Protein AF-A0A4Q4CW50-F1 (afdb_monomer)

Foldseek 3Di:
DDDPDPPDDDPVVVVCCVVVVVVVVVVVLLVVLVVQLVPDVVSVVVSVVVVVLVVQCVPPNLLRSLLVLLLVLLLCVLLQLQDPDPVPVPGGPSRVSNVVSVVSCVVVLVPFDQDPPPVLVVVLVVLLVVQQVVLVVDPHNPVSVVVVVVCCVVPPPVVSSCNSNVDDPVSVLSSLVSLLNSLVVQVVQQVVVDADPPRATQRSHPDSVSNVVSNVSNVVCVVVNVVPPD

pLDDT: mean 81.42, std 10.75, range [46.19, 94.62]

Structure (mmCIF, N/CA/C/O backbone):
data_AF-A0A4Q4CW50-F1
#
_entry.id   AF-A0A4Q4CW50-F1
#
loop_
_atom_site.group_PDB
_atom_site.id
_atom_site.type_symbol
_atom_site.label_atom_id
_atom_site.label_alt_id
_atom_site.label_comp_id
_atom_site.label_asym_id
_atom_site.label_entity_id
_atom_site.label_seq_id
_atom_site.pdbx_PDB_ins_code
_atom_site.Cartn_x
_atom_site.Cartn_y
_atom_site.Cartn_z
_atom_site.occupancy
_atom_site.B_iso_or_equiv
_atom_site.auth_seq_id
_atom_site.auth_comp_id
_atom_site.auth_asym_id
_atom_site.auth_atom_id
_atom_site.pdbx_PDB_model_num
ATOM 1 N N . MET A 1 1 ? -23.541 44.895 35.138 1.00 46.19 1 MET A N 1
ATOM 2 C CA . MET A 1 1 ? -22.977 43.904 34.197 1.00 46.19 1 MET A CA 1
ATOM 3 C C . MET A 1 1 ? -23.773 42.619 34.346 1.00 46.19 1 MET A C 1
ATOM 5 O O . MET A 1 1 ? -23.552 41.877 35.291 1.00 46.19 1 MET A O 1
ATOM 9 N N . THR A 1 2 ? -24.786 42.423 33.505 1.00 46.66 2 THR A N 1
ATOM 10 C CA . THR A 1 2 ? -25.595 41.198 33.466 1.00 46.66 2 THR A CA 1
ATOM 11 C C . THR A 1 2 ? -24.835 40.122 32.681 1.00 46.66 2 THR A C 1
ATOM 13 O O . THR A 1 2 ? -24.307 40.427 31.610 1.00 46.66 2 THR A O 1
ATOM 16 N N . PRO A 1 3 ? -24.716 38.886 33.193 1.00 55.38 3 PRO A N 1
ATOM 17 C CA . PRO A 1 3 ? -23.994 37.832 32.498 1.00 55.38 3 PRO A CA 1
ATOM 18 C C . PRO A 1 3 ? -24.804 37.391 31.274 1.00 55.38 3 PRO A C 1
ATOM 20 O O . PRO A 1 3 ? -25.993 37.092 31.382 1.00 55.38 3 PRO A O 1
ATOM 23 N N . PHE A 1 4 ? -24.163 37.359 30.104 1.00 49.88 4 PHE A N 1
ATOM 24 C CA . PHE A 1 4 ? -24.728 36.765 28.896 1.00 49.88 4 PHE A CA 1
ATOM 25 C C . PHE A 1 4 ? -25.001 35.277 29.155 1.00 49.88 4 PHE A C 1
ATOM 27 O O . PHE A 1 4 ? -24.083 34.458 29.155 1.00 49.88 4 PHE A O 1
ATOM 34 N N . GLN A 1 5 ? -26.266 34.922 29.382 1.00 54.28 5 GLN A N 1
ATOM 35 C CA . GLN A 1 5 ? -26.719 33.539 29.286 1.00 54.28 5 GLN A CA 1
ATOM 36 C C . GLN A 1 5 ? -26.615 33.121 27.818 1.00 54.28 5 GLN A C 1
ATOM 38 O O . GLN A 1 5 ? -27.388 33.568 26.970 1.00 54.28 5 GLN A O 1
ATOM 43 N N . THR A 1 6 ? -25.638 32.275 27.503 1.00 56.09 6 THR A N 1
ATOM 44 C CA . THR A 1 6 ? -25.561 31.582 26.219 1.00 56.09 6 THR A CA 1
ATOM 45 C C . THR A 1 6 ? -26.796 30.692 26.088 1.00 56.09 6 THR A C 1
ATOM 47 O O . THR A 1 6 ? -26.901 29.641 26.716 1.00 56.09 6 THR A O 1
ATOM 50 N N . LEU A 1 7 ? -27.775 31.147 25.299 1.00 59.47 7 LEU A N 1
ATOM 51 C CA . LEU A 1 7 ? -28.967 30.383 24.940 1.00 59.47 7 LEU A CA 1
ATOM 52 C C . LEU A 1 7 ? -28.526 29.076 24.276 1.00 59.47 7 LEU A C 1
ATOM 54 O O . LEU A 1 7 ? -28.153 29.041 23.104 1.00 59.47 7 LEU A O 1
ATOM 58 N N . ALA A 1 8 ? -28.531 27.996 25.053 1.00 60.69 8 ALA A N 1
ATOM 59 C CA . ALA A 1 8 ? -28.234 26.670 24.555 1.00 60.69 8 ALA A CA 1
ATOM 60 C C . ALA A 1 8 ? -29.244 26.333 23.439 1.00 60.69 8 ALA A C 1
ATOM 62 O O . ALA A 1 8 ? -30.452 26.451 23.663 1.00 60.69 8 ALA A O 1
ATOM 63 N N . PRO A 1 9 ? -28.792 25.918 22.240 1.00 61.72 9 PRO A N 1
ATOM 64 C CA . PRO A 1 9 ? -29.687 25.687 21.114 1.00 61.72 9 PRO A CA 1
ATOM 65 C C . PRO A 1 9 ? -30.724 24.624 21.471 1.00 61.72 9 PRO A C 1
ATOM 67 O O . PRO A 1 9 ? -30.388 23.607 22.096 1.00 61.72 9 PRO A O 1
ATOM 70 N N . SER A 1 10 ? -31.975 24.883 21.078 1.00 71.62 10 SER A N 1
ATOM 71 C CA . SER A 1 10 ? -33.128 24.048 21.407 1.00 71.62 10 SER A CA 1
ATOM 72 C C . SER A 1 10 ? -32.919 22.597 20.939 1.00 71.62 10 SER A C 1
ATOM 74 O O . SER A 1 10 ? -32.260 22.357 19.922 1.00 71.62 10 SER A O 1
ATOM 76 N N . PRO A 1 11 ? -33.473 21.597 21.648 1.00 70.12 11 PRO A N 1
ATOM 77 C CA . PRO A 1 11 ? -33.262 20.181 21.329 1.00 70.12 11 PRO A CA 1
ATOM 78 C C . PRO A 1 11 ? -33.702 19.811 19.901 1.00 70.12 11 PRO A C 1
ATOM 80 O O . PRO A 1 11 ? -33.084 18.960 19.268 1.00 70.12 11 PRO A O 1
ATOM 83 N N . ARG A 1 12 ? -34.703 20.514 19.349 1.00 69.62 12 ARG A N 1
ATOM 84 C CA . ARG A 1 12 ? -35.140 20.371 17.949 1.00 69.62 12 ARG A CA 1
ATOM 85 C C . ARG A 1 12 ? -34.110 20.903 16.951 1.00 69.62 12 ARG A C 1
ATOM 87 O O . ARG A 1 12 ? -33.902 20.275 15.921 1.00 69.62 12 ARG A O 1
ATOM 94 N N . LEU A 1 13 ? -33.437 22.013 17.266 1.00 66.75 13 LEU A N 1
ATOM 95 C CA . LEU A 1 13 ? -32.369 22.562 16.428 1.00 66.75 13 LEU A CA 1
ATOM 96 C C . LEU A 1 13 ? -31.151 21.629 16.416 1.00 66.75 13 LEU A C 1
ATOM 98 O O . LEU A 1 13 ? -30.569 21.399 15.364 1.00 66.75 13 LEU A O 1
ATOM 102 N N . ARG A 1 14 ? -30.803 21.027 17.562 1.00 65.25 14 ARG A N 1
ATOM 103 C CA . ARG A 1 14 ? -29.720 20.029 17.637 1.00 65.25 14 ARG A CA 1
ATOM 104 C C . ARG A 1 14 ? -30.038 18.774 16.830 1.00 65.25 14 ARG A C 1
ATOM 106 O O . ARG A 1 14 ? -29.170 18.302 16.109 1.00 65.25 14 ARG A O 1
ATOM 113 N N . ALA A 1 15 ? -31.269 18.270 16.912 1.00 65.38 15 ALA A N 1
ATOM 114 C CA . ALA A 1 15 ? -31.709 17.120 16.124 1.00 65.38 15 ALA A CA 1
ATOM 115 C C . ALA A 1 15 ? -31.728 17.428 14.616 1.00 65.38 15 ALA A C 1
ATOM 117 O O . ALA A 1 15 ? -31.259 16.622 13.818 1.00 65.38 15 ALA A O 1
ATOM 118 N N . ALA A 1 16 ? -32.192 18.620 14.226 1.00 63.22 16 ALA A N 1
ATOM 119 C CA . ALA A 1 16 ? -32.196 19.059 12.834 1.00 63.22 16 ALA A CA 1
ATOM 120 C C . ALA A 1 16 ? -30.776 19.263 12.280 1.00 63.22 16 ALA A C 1
ATOM 122 O O . ALA A 1 16 ? -30.497 18.828 11.171 1.00 63.22 16 ALA A O 1
ATOM 123 N N . VAL A 1 17 ? -29.858 19.859 13.048 1.00 64.00 17 VAL A N 1
ATOM 124 C CA . VAL A 1 17 ? -28.448 20.024 12.645 1.00 64.00 17 VAL A CA 1
ATOM 125 C C . VAL A 1 17 ? -27.720 18.679 12.604 1.00 64.00 17 VAL A C 1
ATOM 127 O O . VAL A 1 17 ? -26.944 18.441 11.683 1.00 64.00 17 VAL A O 1
ATOM 130 N N . ALA A 1 18 ? -27.998 17.770 13.540 1.00 62.19 18 ALA A N 1
ATOM 131 C CA . ALA A 1 18 ? -27.432 16.422 13.530 1.00 62.19 18 ALA A CA 1
ATOM 132 C C . ALA A 1 18 ? -27.917 15.587 12.331 1.00 62.19 18 ALA A C 1
ATOM 134 O O . ALA A 1 18 ? -27.159 14.774 11.812 1.00 62.19 18 ALA A O 1
ATOM 135 N N . PHE A 1 19 ? -29.153 15.805 11.873 1.00 66.12 19 PHE A N 1
ATOM 136 C CA . PHE A 1 19 ? -29.725 15.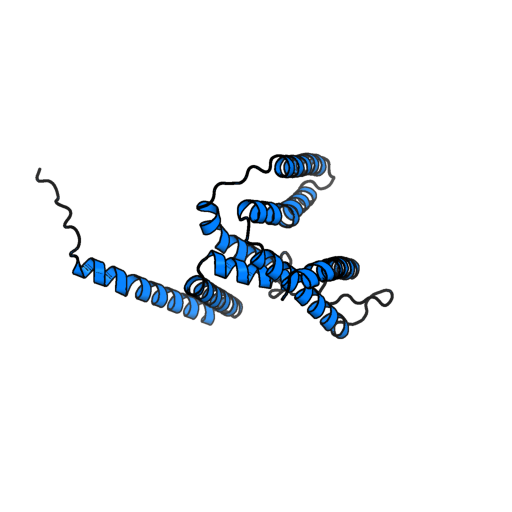104 10.723 1.00 66.12 19 PHE A CA 1
ATOM 137 C C . PHE A 1 19 ? -29.355 15.754 9.377 1.00 66.12 19 PHE A C 1
ATOM 139 O O . PHE A 1 19 ? -28.976 15.063 8.434 1.00 66.12 19 PHE A O 1
ATOM 146 N N . ALA A 1 20 ? -29.422 17.084 9.278 1.00 67.31 20 ALA A N 1
ATOM 147 C CA . ALA A 1 20 ? -29.186 17.825 8.037 1.00 67.31 20 ALA A CA 1
ATOM 148 C C . ALA A 1 20 ? -27.707 18.160 7.797 1.00 67.31 20 ALA A C 1
ATOM 150 O O . ALA A 1 20 ? -27.294 18.281 6.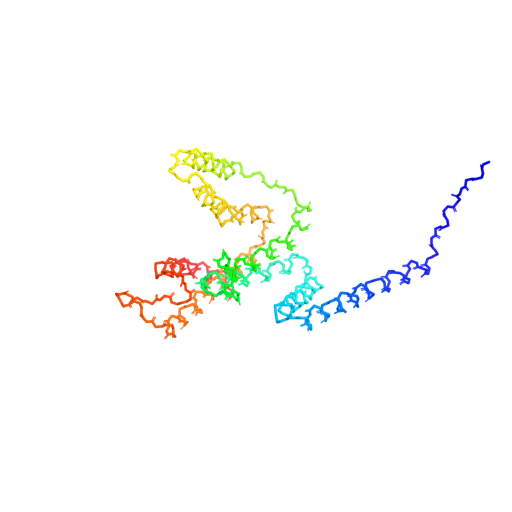648 1.00 67.31 20 ALA A O 1
ATOM 151 N N . GLY A 1 21 ? -26.896 18.288 8.850 1.00 68.88 21 GLY A N 1
ATOM 152 C CA . GLY A 1 21 ? -25.470 18.611 8.753 1.00 68.88 21 GLY A CA 1
ATOM 153 C C . GLY A 1 21 ? -24.670 17.610 7.908 1.00 68.88 21 GLY A C 1
ATOM 154 O O . GLY A 1 21 ? -23.975 18.040 6.988 1.00 68.88 21 GLY A O 1
ATOM 155 N N . PRO A 1 22 ? -24.799 16.289 8.137 1.00 74.06 22 PRO A N 1
ATOM 156 C CA . PRO A 1 22 ? -24.131 15.279 7.316 1.00 74.06 22 PRO A CA 1
ATOM 157 C C . PRO A 1 22 ? -24.606 15.293 5.858 1.00 74.06 22 PRO A C 1
ATOM 159 O O . PRO A 1 22 ? -23.789 15.222 4.945 1.00 74.06 22 PRO A O 1
ATOM 162 N N . ALA A 1 23 ? -25.916 15.439 5.627 1.00 72.56 23 ALA A N 1
ATOM 163 C CA . ALA A 1 23 ? -26.488 15.488 4.282 1.00 72.56 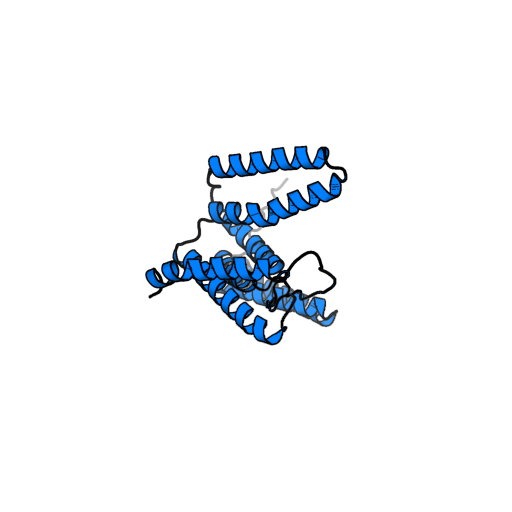23 ALA A CA 1
ATOM 164 C C . ALA A 1 23 ? -26.014 16.725 3.499 1.00 72.56 23 ALA A C 1
ATOM 166 O O . ALA A 1 23 ? -25.654 16.619 2.327 1.00 72.56 23 ALA A O 1
ATOM 167 N N . LEU A 1 24 ? -25.946 17.883 4.162 1.00 75.56 24 LEU A N 1
ATOM 168 C CA . LEU A 1 24 ? -25.428 19.122 3.587 1.00 75.56 24 LEU A CA 1
ATOM 169 C C . LEU A 1 24 ? -23.930 19.004 3.272 1.00 75.56 24 LEU A C 1
ATOM 171 O O . LEU A 1 24 ? -23.500 19.407 2.196 1.00 75.56 24 LEU A O 1
ATOM 175 N N . LEU A 1 25 ? -23.144 18.410 4.175 1.00 76.62 25 LEU A N 1
ATOM 176 C CA . LEU A 1 25 ? -21.713 18.176 3.973 1.00 76.62 25 LEU A CA 1
ATOM 177 C C . LEU A 1 25 ? -21.458 17.272 2.758 1.00 76.62 25 LEU A C 1
ATOM 179 O O . LEU A 1 25 ? -20.617 17.595 1.921 1.00 76.62 25 LEU A O 1
ATOM 183 N N . VAL A 1 26 ? -22.210 16.173 2.630 1.00 76.56 26 VAL A N 1
ATOM 184 C CA . VAL A 1 26 ? -22.125 15.267 1.474 1.00 76.56 26 VAL A CA 1
ATOM 185 C C . VAL A 1 26 ? -22.529 15.985 0.187 1.00 76.56 26 VAL A C 1
ATOM 187 O O . VAL A 1 26 ? -21.825 15.869 -0.813 1.00 76.56 26 VAL A O 1
ATOM 190 N N . ALA A 1 27 ? -23.608 16.773 0.204 1.00 74.06 27 ALA A N 1
ATOM 191 C CA . ALA A 1 27 ? -24.041 17.541 -0.962 1.00 74.06 27 ALA A CA 1
ATOM 192 C C . ALA A 1 27 ? -22.979 18.561 -1.411 1.00 74.06 27 ALA A C 1
ATOM 194 O O . ALA A 1 27 ? -22.682 18.649 -2.602 1.00 74.06 27 ALA A O 1
ATOM 195 N N . VAL A 1 28 ? -22.362 19.282 -0.468 1.00 79.50 28 VAL A N 1
ATOM 196 C CA . VAL A 1 28 ? -21.269 20.230 -0.746 1.00 79.50 28 VAL A CA 1
ATOM 197 C C . VAL A 1 28 ? -20.040 19.508 -1.303 1.00 79.50 28 VAL A C 1
ATOM 199 O O . VAL A 1 28 ? -19.473 19.962 -2.295 1.00 79.50 28 VAL A O 1
ATOM 202 N N . LEU A 1 29 ? -19.656 18.367 -0.724 1.00 77.81 29 LEU A N 1
ATOM 203 C CA . LEU A 1 29 ? -18.555 17.537 -1.226 1.00 77.81 29 LEU A CA 1
ATOM 204 C C . LEU A 1 29 ? -18.816 17.053 -2.657 1.00 77.81 29 LEU A C 1
ATOM 206 O O . LEU A 1 29 ? -17.938 17.176 -3.507 1.00 77.81 29 LEU A O 1
ATOM 210 N N . LEU A 1 30 ? -20.020 16.559 -2.949 1.00 76.44 30 LEU A N 1
ATOM 211 C CA . LEU A 1 30 ? -20.395 16.109 -4.291 1.00 76.44 30 LEU A CA 1
ATOM 212 C C . LEU A 1 30 ? -20.381 17.259 -5.306 1.00 76.44 30 LEU A C 1
ATOM 214 O O . LEU A 1 30 ? -19.829 17.098 -6.391 1.00 76.44 30 LEU A O 1
ATOM 218 N N . LEU A 1 31 ? -20.911 18.432 -4.948 1.00 78.00 31 LEU A N 1
ATOM 219 C CA . LEU A 1 31 ? -20.855 19.638 -5.786 1.00 78.00 31 LEU A CA 1
ATOM 220 C C . LEU A 1 31 ? -19.411 20.062 -6.093 1.00 78.00 31 LEU A C 1
ATOM 222 O O . LEU A 1 31 ? -19.086 20.392 -7.237 1.00 78.00 31 LEU A O 1
ATOM 226 N N . LEU A 1 32 ? -18.529 20.008 -5.093 1.00 77.50 32 LEU A N 1
ATOM 227 C CA . LEU A 1 32 ? -17.115 20.338 -5.258 1.00 77.50 32 LEU A CA 1
ATOM 228 C C . LEU A 1 32 ? -16.412 19.337 -6.190 1.00 77.50 32 LEU A C 1
ATOM 230 O O . LEU A 1 32 ? -15.676 19.740 -7.090 1.00 77.50 32 LEU A O 1
ATOM 234 N N . LEU A 1 33 ? -16.693 18.039 -6.029 1.00 75.25 33 LEU A N 1
ATOM 235 C CA . LEU A 1 33 ? -16.150 16.972 -6.875 1.00 75.25 33 LEU A CA 1
ATOM 236 C C . LEU A 1 33 ? -16.631 17.080 -8.326 1.00 75.25 33 LEU A C 1
ATOM 238 O O . LEU A 1 33 ? -15.823 16.933 -9.242 1.00 75.25 33 LEU A O 1
ATOM 242 N N . ILE A 1 34 ? -17.910 17.399 -8.546 1.00 75.44 34 ILE A N 1
ATOM 243 C CA . ILE A 1 34 ? -18.463 17.634 -9.887 1.00 75.44 34 ILE A CA 1
ATOM 244 C C . ILE A 1 34 ? -17.734 18.805 -10.554 1.00 75.44 34 ILE A C 1
ATOM 246 O O . ILE A 1 34 ? -17.264 18.664 -11.682 1.00 75.44 34 ILE A O 1
ATOM 250 N N . THR A 1 35 ? -17.551 19.913 -9.834 1.00 76.12 35 THR A N 1
ATOM 251 C CA . THR A 1 35 ? -16.874 21.113 -10.356 1.00 76.12 35 THR A CA 1
ATOM 252 C C . THR A 1 35 ? -15.419 20.828 -10.746 1.00 76.12 35 THR A C 1
ATOM 254 O O . THR A 1 35 ? -14.958 21.237 -11.813 1.00 76.12 35 THR A O 1
ATOM 257 N N . ILE A 1 36 ? -14.699 20.072 -9.910 1.00 74.06 36 ILE A N 1
ATOM 258 C CA . ILE A 1 36 ? -13.322 19.640 -10.192 1.00 74.06 36 ILE A CA 1
ATOM 259 C C . ILE A 1 36 ? -13.285 18.682 -11.392 1.00 74.06 36 ILE A C 1
ATOM 261 O O . ILE A 1 36 ? -12.372 18.770 -12.218 1.00 74.06 36 ILE A O 1
ATOM 265 N N . SER A 1 37 ? -14.285 17.805 -11.529 1.00 72.62 37 SER A N 1
ATOM 266 C CA . SER A 1 37 ? -14.350 16.837 -12.627 1.00 72.62 37 SER A CA 1
ATOM 267 C C . SER A 1 37 ? -14.531 17.488 -13.997 1.00 72.62 37 SER A C 1
ATOM 269 O O . SER A 1 37 ? -13.951 17.028 -14.978 1.00 72.62 37 SER A O 1
ATOM 271 N N . THR A 1 38 ? -15.275 18.593 -14.068 1.00 77.19 38 THR A N 1
ATOM 272 C CA . THR A 1 38 ? -15.547 19.290 -15.331 1.00 77.19 38 THR A CA 1
ATOM 273 C C . THR A 1 38 ? -14.405 20.198 -15.787 1.00 77.19 38 THR A C 1
ATOM 275 O O . THR A 1 38 ? -14.394 20.624 -16.937 1.00 77.19 38 THR A O 1
ATOM 278 N N . GLY A 1 39 ? -13.443 20.506 -14.909 1.00 73.88 39 GLY A N 1
ATOM 279 C CA . GLY A 1 39 ? -12.351 21.437 -15.211 1.00 73.88 39 GLY A CA 1
ATOM 280 C C . GLY A 1 39 ? -11.153 20.816 -15.938 1.00 73.88 39 GLY A C 1
ATOM 281 O O . GLY A 1 39 ? -10.438 21.522 -16.644 1.00 73.88 39 GLY A O 1
ATOM 282 N N . SER A 1 40 ? -10.892 19.514 -15.766 1.00 76.94 40 SER A N 1
ATOM 283 C CA . SER A 1 40 ? -9.790 18.810 -16.444 1.00 76.94 40 SER A CA 1
ATOM 284 C C . SER A 1 40 ? -9.911 17.288 -16.316 1.00 76.94 40 SER A C 1
ATOM 286 O O . SER A 1 40 ? -10.480 16.791 -15.348 1.00 76.94 40 SER A O 1
ATOM 288 N N . THR A 1 41 ? -9.292 16.524 -17.224 1.00 73.88 41 THR A N 1
ATOM 289 C CA . THR A 1 41 ? -9.238 15.047 -17.144 1.00 73.88 41 THR A CA 1
ATOM 290 C C . THR A 1 41 ? -8.530 14.554 -15.877 1.00 73.88 41 THR A C 1
ATOM 292 O O . THR A 1 41 ? -8.936 13.561 -15.277 1.00 73.88 41 THR A O 1
ATOM 295 N N . ILE A 1 42 ? -7.492 15.274 -15.432 1.00 72.75 42 ILE A N 1
ATOM 296 C CA . ILE A 1 42 ? -6.793 14.998 -14.165 1.00 72.75 42 ILE A CA 1
ATOM 297 C C . ILE A 1 42 ? -7.736 15.256 -12.981 1.00 72.75 42 ILE A C 1
ATOM 299 O O . ILE A 1 42 ? -7.818 14.436 -12.067 1.00 72.75 42 ILE A O 1
ATOM 303 N N . GLY A 1 43 ? -8.496 16.354 -13.028 1.00 70.62 43 GLY A N 1
ATOM 304 C CA . GLY A 1 43 ? -9.532 16.680 -12.050 1.00 70.62 43 GLY A CA 1
ATOM 305 C C . GLY A 1 43 ? -10.646 15.636 -11.997 1.00 70.62 43 GLY A C 1
ATOM 306 O O . GLY A 1 43 ? -11.047 15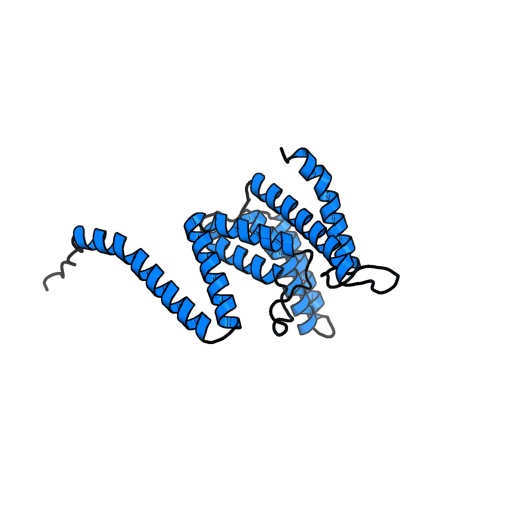.238 -10.908 1.00 70.62 43 GLY A O 1
ATOM 307 N N . ALA A 1 44 ? -11.086 15.111 -13.143 1.00 70.19 44 ALA A N 1
ATOM 308 C CA . ALA A 1 44 ? -12.061 14.023 -13.210 1.00 70.19 44 ALA A CA 1
ATOM 309 C C . ALA A 1 44 ? -11.546 12.744 -12.536 1.00 70.19 44 ALA A C 1
ATOM 311 O O . ALA A 1 44 ? -12.253 12.157 -11.717 1.00 70.19 44 ALA A O 1
ATOM 312 N N . GLY A 1 45 ? -10.296 12.353 -12.806 1.00 70.44 45 GLY A N 1
ATOM 313 C CA . GLY A 1 45 ? -9.664 11.216 -12.132 1.00 70.44 45 GLY A CA 1
ATOM 314 C C . GLY A 1 45 ? -9.565 11.410 -10.616 1.00 70.44 45 GLY A C 1
ATOM 315 O O . GLY A 1 45 ? -9.923 10.513 -9.852 1.00 70.44 45 GLY A O 1
ATOM 316 N N . PHE A 1 46 ? -9.149 12.599 -10.173 1.00 74.56 46 PHE A N 1
ATOM 317 C CA . PHE A 1 46 ? -9.083 12.943 -8.751 1.00 74.56 46 PHE A CA 1
ATOM 318 C C . PHE A 1 46 ? -10.464 12.917 -8.085 1.00 74.56 46 PHE A C 1
ATOM 320 O O . PHE A 1 46 ? -10.613 12.376 -6.990 1.00 74.56 46 PHE A O 1
ATOM 327 N N . ALA A 1 47 ? -11.485 13.448 -8.760 1.00 74.62 47 ALA A N 1
ATOM 328 C CA . ALA A 1 47 ? -12.848 13.476 -8.254 1.00 74.62 47 ALA A CA 1
ATOM 329 C C . ALA A 1 47 ? -13.417 12.062 -8.068 1.00 74.62 47 ALA A C 1
ATOM 331 O O . ALA A 1 47 ? -14.005 11.767 -7.027 1.00 74.62 47 ALA A O 1
ATOM 332 N N . VAL A 1 48 ? -13.183 11.165 -9.031 1.00 77.75 48 VAL A N 1
ATOM 333 C CA . VAL A 1 48 ? -13.573 9.751 -8.918 1.00 77.75 48 VAL A CA 1
ATOM 334 C C . VAL A 1 48 ? -12.823 9.068 -7.774 1.00 77.75 48 VAL A C 1
ATOM 336 O O . VAL A 1 48 ? -13.452 8.398 -6.958 1.00 77.75 48 VAL A O 1
ATOM 339 N N . ALA A 1 49 ? -11.506 9.267 -7.660 1.00 76.00 49 ALA A N 1
ATOM 340 C CA . ALA A 1 49 ? -10.711 8.682 -6.578 1.00 76.00 49 ALA A CA 1
ATOM 341 C C . ALA A 1 49 ? -11.200 9.137 -5.191 1.00 76.00 49 ALA A C 1
ATOM 343 O O . ALA A 1 49 ? -11.360 8.318 -4.285 1.00 76.00 49 ALA A O 1
ATOM 344 N N . MET A 1 50 ? -11.503 10.428 -5.041 1.00 77.94 50 MET A N 1
ATOM 345 C CA . MET A 1 50 ? -12.087 10.995 -3.826 1.00 77.94 50 MET A CA 1
ATOM 346 C C . MET A 1 50 ? -13.482 10.440 -3.534 1.00 77.94 50 MET A C 1
ATOM 348 O O . MET A 1 50 ? -13.757 10.093 -2.387 1.00 77.94 50 MET A O 1
ATOM 352 N N . ALA A 1 51 ? -14.346 10.319 -4.545 1.00 78.56 51 ALA A N 1
ATOM 353 C CA . ALA A 1 51 ? -15.686 9.759 -4.386 1.00 78.56 51 ALA A CA 1
ATOM 354 C C . ALA A 1 51 ? -15.634 8.291 -3.938 1.00 78.56 51 ALA A C 1
ATOM 356 O O . ALA A 1 51 ? -16.291 7.922 -2.968 1.00 78.56 51 ALA A O 1
ATOM 357 N N . VAL A 1 52 ? -14.797 7.471 -4.582 1.00 78.69 52 VAL A N 1
ATOM 358 C CA . VAL A 1 52 ? -14.582 6.070 -4.192 1.00 78.69 52 VAL A CA 1
ATOM 359 C C . VAL A 1 52 ? -14.018 5.987 -2.773 1.00 78.69 52 VAL A C 1
ATOM 361 O O . VAL A 1 52 ? -14.525 5.214 -1.963 1.00 78.69 52 VAL A O 1
ATOM 364 N N . GLY A 1 53 ? -13.022 6.813 -2.438 1.00 78.50 53 GLY A N 1
ATOM 365 C CA . GLY A 1 53 ? -12.456 6.879 -1.090 1.00 78.50 53 GLY A CA 1
ATOM 366 C C . GLY A 1 53 ? -13.496 7.243 -0.028 1.00 78.50 53 GLY A C 1
ATOM 367 O O . GLY A 1 53 ? -13.583 6.577 1.000 1.00 78.50 53 GLY A O 1
ATOM 368 N N . LEU A 1 54 ? -14.339 8.243 -0.298 1.00 79.25 54 LEU A N 1
ATOM 369 C CA . LEU A 1 54 ? -15.450 8.630 0.574 1.00 79.25 54 LEU A CA 1
ATOM 370 C C . LEU A 1 54 ? -16.463 7.494 0.734 1.00 79.25 54 LEU A C 1
ATOM 372 O O . LEU A 1 54 ? -16.836 7.181 1.861 1.00 79.25 54 LEU A O 1
ATOM 376 N N . CYS A 1 55 ? -16.867 6.836 -0.354 1.00 80.12 55 CYS A N 1
ATOM 377 C CA . CYS A 1 55 ? -17.757 5.675 -0.298 1.00 80.12 55 CYS A CA 1
ATOM 378 C C . CYS A 1 55 ? -17.173 4.545 0.561 1.00 80.12 55 CYS A C 1
ATOM 380 O O . CYS A 1 55 ? -17.889 3.980 1.385 1.00 80.12 55 CYS A O 1
ATOM 382 N N . LEU A 1 56 ? -15.878 4.245 0.417 1.00 79.44 56 LEU A N 1
ATOM 383 C CA . LEU A 1 56 ? -15.196 3.229 1.224 1.00 79.44 56 LEU A CA 1
ATOM 384 C C . LEU A 1 56 ? -15.169 3.605 2.709 1.00 79.44 56 LEU A C 1
ATOM 386 O O . LEU A 1 56 ? -15.476 2.766 3.556 1.00 79.44 56 LEU A O 1
ATOM 390 N N . VAL A 1 57 ? -14.847 4.862 3.029 1.00 84.94 57 VAL A N 1
ATOM 391 C CA . VAL A 1 57 ? -14.829 5.354 4.416 1.00 84.94 57 VAL A CA 1
ATOM 392 C C . VAL A 1 57 ? -16.231 5.331 5.026 1.00 84.94 57 VAL A C 1
ATOM 394 O O . VAL A 1 57 ? -16.383 4.932 6.177 1.00 84.94 57 VAL A O 1
ATOM 397 N N . LEU A 1 58 ? -17.262 5.705 4.265 1.00 81.06 58 LEU A N 1
ATOM 398 C CA . LEU A 1 58 ? -18.652 5.662 4.724 1.00 81.06 58 LEU A CA 1
ATOM 399 C C . LEU A 1 58 ? -19.157 4.227 4.925 1.00 81.06 58 LEU A C 1
ATOM 401 O O . LEU A 1 58 ? -19.917 3.982 5.858 1.00 81.06 58 LEU A O 1
ATOM 405 N N . ALA A 1 59 ? -18.741 3.283 4.077 1.00 82.38 59 ALA A N 1
ATOM 406 C CA . ALA A 1 59 ? -19.205 1.899 4.135 1.00 82.38 59 ALA A CA 1
ATOM 407 C C . ALA A 1 59 ? -18.492 1.059 5.207 1.00 82.38 59 ALA A C 1
ATOM 409 O O . ALA A 1 59 ? -19.132 0.255 5.881 1.00 82.38 59 ALA A O 1
ATOM 410 N N . ALA A 1 60 ? -17.174 1.217 5.354 1.00 83.19 60 ALA A N 1
ATOM 411 C CA . ALA A 1 60 ? -16.337 0.323 6.161 1.00 83.19 60 ALA A CA 1
ATOM 412 C C . ALA A 1 60 ? -15.527 1.041 7.258 1.00 83.19 60 ALA A C 1
ATOM 414 O O . ALA A 1 60 ? -14.765 0.401 7.988 1.00 83.19 60 ALA A O 1
ATOM 415 N N . GLY A 1 61 ? -15.669 2.363 7.385 1.00 87.56 61 GLY A N 1
ATOM 416 C CA . GLY A 1 61 ? -14.844 3.189 8.263 1.00 87.56 61 GLY A CA 1
ATOM 417 C C . GLY A 1 61 ? -13.424 3.405 7.727 1.00 87.56 61 GLY A C 1
ATOM 418 O O . GLY A 1 61 ? -13.020 2.858 6.701 1.00 87.56 61 GLY A O 1
ATOM 419 N N . PHE A 1 62 ? -12.637 4.206 8.452 1.00 88.12 62 PHE A N 1
ATOM 420 C CA . PHE A 1 62 ? -11.256 4.537 8.074 1.00 88.12 62 PHE A CA 1
ATOM 421 C C . PHE A 1 62 ? -10.347 3.303 7.975 1.00 88.12 62 PHE A C 1
ATOM 423 O O . PHE A 1 62 ? -9.606 3.164 7.006 1.00 88.12 62 PHE A O 1
ATOM 430 N N . GLU A 1 63 ? -10.431 2.380 8.940 1.00 89.31 63 GLU A N 1
ATOM 431 C CA . GLU A 1 63 ? -9.595 1.171 8.958 1.00 89.31 63 GLU A CA 1
ATOM 432 C C . GLU A 1 63 ? -9.957 0.210 7.815 1.00 89.31 63 GLU A C 1
ATOM 434 O O . GLU A 1 63 ? -9.065 -0.286 7.132 1.00 89.31 63 GLU A O 1
ATOM 439 N N . GLY A 1 64 ? -11.251 -0.003 7.548 1.00 89.12 64 GLY A N 1
ATOM 440 C CA . GLY A 1 64 ? -11.706 -0.854 6.445 1.00 89.12 64 GLY A CA 1
ATOM 441 C C . GLY A 1 64 ? -11.323 -0.300 5.071 1.00 89.12 64 GLY A C 1
ATOM 442 O O . GLY A 1 64 ? -10.818 -1.039 4.224 1.00 89.12 64 GLY A O 1
ATOM 443 N N . ALA A 1 65 ? -11.485 1.011 4.869 1.00 89.62 65 ALA A N 1
ATOM 444 C CA . ALA A 1 65 ? -11.058 1.686 3.645 1.00 89.62 65 ALA A CA 1
ATOM 445 C C . ALA A 1 65 ? -9.536 1.599 3.442 1.00 89.62 65 ALA A C 1
ATOM 447 O O . ALA A 1 65 ? -9.077 1.298 2.337 1.00 89.62 65 ALA A O 1
ATOM 448 N N . ALA A 1 66 ? -8.754 1.802 4.509 1.00 91.06 66 ALA A N 1
ATOM 449 C CA . ALA A 1 66 ? -7.304 1.652 4.468 1.00 91.06 66 ALA A CA 1
ATOM 450 C C . ALA A 1 66 ? -6.898 0.215 4.104 1.00 91.06 66 ALA A C 1
ATOM 452 O O . ALA A 1 66 ? -6.062 0.042 3.222 1.00 91.06 66 ALA A O 1
ATOM 453 N N . ILE A 1 67 ? -7.519 -0.813 4.701 1.00 93.88 67 ILE A N 1
ATOM 454 C CA . ILE A 1 67 ? -7.269 -2.227 4.359 1.00 93.88 67 ILE A CA 1
ATOM 455 C C . ILE A 1 67 ? -7.506 -2.481 2.867 1.00 93.88 67 ILE A C 1
ATOM 457 O O . ILE A 1 67 ? -6.650 -3.067 2.207 1.00 93.88 67 ILE A O 1
ATOM 461 N N . ALA A 1 68 ? -8.638 -2.032 2.321 1.00 92.56 68 ALA A N 1
ATOM 462 C CA . ALA A 1 68 ? -8.964 -2.249 0.912 1.00 92.56 68 ALA A CA 1
ATOM 463 C C . ALA A 1 68 ? -7.934 -1.594 -0.024 1.00 92.56 68 ALA A C 1
ATOM 465 O O . ALA A 1 68 ? -7.478 -2.216 -0.986 1.00 92.56 68 ALA A O 1
ATOM 466 N N . LEU A 1 69 ? -7.521 -0.362 0.282 1.00 92.19 69 LEU A N 1
ATOM 467 C CA . LEU A 1 69 ? -6.505 0.338 -0.502 1.00 92.19 69 LEU A CA 1
ATOM 468 C C . LEU A 1 69 ? -5.111 -0.270 -0.326 1.00 92.19 69 LEU A C 1
ATOM 470 O O . LEU A 1 69 ? -4.386 -0.371 -1.309 1.00 92.19 69 LEU A O 1
ATOM 474 N N . PHE A 1 70 ? -4.744 -0.741 0.869 1.00 94.19 70 PHE A N 1
ATOM 475 C CA . PHE A 1 70 ? -3.503 -1.495 1.060 1.00 94.19 70 PHE A CA 1
ATOM 476 C C . PHE A 1 70 ? -3.506 -2.779 0.232 1.00 94.19 70 PHE A C 1
ATOM 478 O O . PHE A 1 70 ? -2.532 -3.037 -0.468 1.00 94.19 70 PHE A O 1
ATOM 485 N N . ALA A 1 71 ? -4.597 -3.548 0.241 1.00 94.56 71 ALA A N 1
ATOM 486 C CA . ALA A 1 71 ? -4.718 -4.763 -0.563 1.00 94.56 71 ALA A CA 1
ATOM 487 C C . ALA A 1 71 ? -4.561 -4.463 -2.062 1.00 94.56 71 ALA A C 1
ATOM 489 O O . ALA A 1 71 ? -3.787 -5.130 -2.748 1.00 94.56 71 ALA A O 1
ATOM 490 N N . LEU A 1 72 ? -5.219 -3.407 -2.552 1.00 92.81 72 LEU A N 1
ATOM 491 C CA . LEU A 1 72 ? -5.092 -2.963 -3.939 1.00 92.81 72 LEU A CA 1
ATOM 492 C C . LEU A 1 72 ? -3.667 -2.493 -4.269 1.00 92.81 72 LEU A C 1
ATOM 494 O O . LEU A 1 72 ? -3.107 -2.901 -5.282 1.00 92.81 72 LEU A O 1
ATOM 498 N N . GLY A 1 73 ? -3.060 -1.668 -3.416 1.00 89.94 73 GLY A N 1
ATOM 499 C CA . GLY A 1 73 ? -1.694 -1.177 -3.601 1.00 89.94 73 GLY A CA 1
ATOM 500 C C . GLY A 1 73 ? -0.664 -2.309 -3.616 1.00 89.94 73 GLY A C 1
ATOM 501 O O . GLY A 1 73 ? 0.223 -2.321 -4.465 1.00 89.94 73 GLY A O 1
ATOM 502 N N . ILE A 1 74 ? -0.830 -3.303 -2.739 1.00 91.81 74 ILE A N 1
ATOM 503 C CA . ILE A 1 74 ? 0.008 -4.508 -2.670 1.00 91.81 74 ILE A CA 1
ATOM 504 C C . ILE A 1 74 ? -0.204 -5.406 -3.898 1.00 91.81 74 ILE A C 1
ATOM 506 O O . ILE A 1 74 ? 0.762 -5.942 -4.433 1.00 91.81 74 ILE A O 1
ATOM 510 N N . ALA A 1 75 ? -1.436 -5.551 -4.391 1.00 92.69 75 ALA A N 1
ATOM 511 C CA . ALA A 1 75 ? -1.695 -6.271 -5.640 1.00 92.69 75 ALA A CA 1
ATOM 512 C C . ALA A 1 75 ? -1.079 -5.566 -6.858 1.00 92.69 75 ALA A C 1
ATOM 514 O O . ALA A 1 75 ? -0.671 -6.215 -7.818 1.00 92.69 75 ALA A O 1
ATOM 515 N N . LEU A 1 76 ? -0.989 -4.238 -6.828 1.00 89.56 76 LEU A N 1
ATOM 516 C CA . LEU A 1 76 ? -0.399 -3.458 -7.911 1.00 89.56 76 LEU A CA 1
ATOM 517 C C . LEU A 1 76 ? 1.122 -3.317 -7.803 1.00 89.56 76 LEU A C 1
ATOM 519 O O . LEU A 1 76 ? 1.756 -2.983 -8.800 1.00 89.56 76 LEU A O 1
ATOM 523 N N . SER A 1 77 ? 1.729 -3.609 -6.649 1.00 86.88 77 SER A N 1
ATOM 524 C CA . SER A 1 77 ? 3.169 -3.416 -6.439 1.00 86.88 77 SER A CA 1
ATOM 525 C C . SER A 1 77 ? 4.078 -4.197 -7.406 1.00 86.88 77 SER A C 1
ATOM 527 O O . SER A 1 77 ? 5.137 -3.678 -7.754 1.00 86.88 77 SER A O 1
ATOM 529 N N . PRO A 1 78 ? 3.730 -5.409 -7.896 1.00 84.31 78 PRO A N 1
ATOM 530 C CA . PRO A 1 78 ? 4.535 -6.089 -8.919 1.00 84.31 78 PRO A CA 1
ATOM 531 C C . PRO A 1 78 ? 4.531 -5.363 -10.280 1.00 84.31 78 PRO A C 1
ATOM 533 O O . PRO A 1 78 ? 5.423 -5.579 -11.105 1.00 84.31 78 PRO A O 1
ATOM 536 N N . LEU A 1 79 ? 3.546 -4.487 -10.509 1.00 83.81 79 LEU A N 1
ATOM 537 C CA . LEU A 1 79 ? 3.301 -3.740 -11.743 1.00 83.81 79 LEU A CA 1
ATOM 538 C C . LEU A 1 79 ? 3.838 -2.290 -11.649 1.00 83.81 79 LEU A C 1
ATOM 540 O O . LEU A 1 79 ? 3.165 -1.343 -12.050 1.00 83.81 79 LEU A O 1
ATOM 544 N N . ASP A 1 80 ? 5.053 -2.099 -11.131 1.00 77.88 80 ASP A N 1
ATOM 545 C CA . ASP A 1 80 ? 5.699 -0.793 -10.855 1.00 77.88 80 ASP A CA 1
ATOM 546 C C . ASP A 1 80 ? 5.736 0.197 -12.054 1.00 77.88 80 ASP A C 1
ATOM 548 O O . ASP A 1 80 ? 5.773 1.423 -11.907 1.00 77.88 80 ASP A O 1
ATOM 552 N N . ARG A 1 81 ? 5.667 -0.306 -13.290 1.00 77.06 81 ARG A N 1
ATOM 553 C CA . ARG A 1 81 ? 5.638 0.513 -14.512 1.00 77.06 81 ARG A CA 1
ATOM 554 C C . ARG A 1 81 ? 4.243 1.058 -14.852 1.00 77.06 81 ARG A C 1
ATOM 556 O O . ARG A 1 81 ? 4.138 1.885 -15.760 1.00 77.06 81 ARG A O 1
ATOM 563 N N . LEU A 1 82 ? 3.182 0.658 -14.143 1.00 73.19 82 LEU A N 1
ATOM 564 C CA . LEU A 1 82 ? 1.860 1.287 -14.258 1.00 73.19 82 LEU A CA 1
ATOM 565 C C . LEU A 1 82 ? 1.908 2.702 -13.672 1.00 73.19 82 LEU A C 1
ATOM 567 O O . LEU A 1 82 ? 1.805 2.915 -12.464 1.00 73.19 82 LEU A O 1
ATOM 571 N N . ARG A 1 83 ? 2.069 3.685 -14.562 1.00 71.88 83 ARG A N 1
ATOM 572 C CA . ARG A 1 83 ? 2.143 5.111 -14.233 1.00 71.88 83 ARG A CA 1
ATOM 573 C C . ARG A 1 83 ? 0.981 5.845 -14.908 1.00 71.88 83 ARG A C 1
ATOM 575 O O . ARG A 1 83 ? 1.005 5.987 -16.128 1.00 71.88 83 ARG A O 1
ATOM 582 N N . PRO A 1 84 ? -0.031 6.312 -14.153 1.00 62.53 84 PRO A N 1
ATOM 583 C CA . PRO A 1 84 ? -1.227 6.942 -14.722 1.00 62.53 84 PRO A CA 1
ATOM 584 C C . PRO A 1 84 ? -0.935 8.318 -15.322 1.00 62.53 84 PRO A C 1
ATOM 586 O O . PRO A 1 84 ? -1.617 8.762 -16.237 1.00 62.53 84 PRO A O 1
ATOM 589 N N . VAL A 1 85 ? 0.082 9.004 -14.792 1.00 61.38 85 VAL A N 1
ATOM 590 C CA . VAL A 1 85 ? 0.484 10.342 -15.220 1.00 61.38 85 VAL A CA 1
ATOM 591 C C . VAL A 1 85 ? 1.971 10.303 -15.545 1.00 61.38 85 VAL A C 1
ATOM 593 O O . VAL A 1 85 ? 2.801 10.203 -14.645 1.00 61.38 85 VAL A O 1
ATOM 596 N N . ALA A 1 86 ? 2.317 10.407 -16.830 1.00 55.00 86 ALA A N 1
ATOM 597 C CA . ALA A 1 86 ? 3.709 10.396 -17.292 1.00 55.00 86 ALA A CA 1
ATOM 598 C C . ALA A 1 86 ? 4.567 11.506 -16.644 1.00 55.00 86 ALA A C 1
ATOM 600 O O . ALA A 1 86 ? 5.766 11.325 -16.453 1.00 55.00 86 ALA A O 1
ATOM 601 N N . ALA A 1 87 ? 3.942 12.623 -16.248 1.00 49.38 87 ALA A N 1
ATOM 602 C CA . ALA A 1 87 ? 4.595 13.729 -15.547 1.00 49.38 87 ALA A CA 1
ATOM 603 C C . ALA A 1 87 ? 4.987 13.403 -14.090 1.00 49.38 87 ALA A C 1
ATOM 605 O O . ALA A 1 87 ? 5.916 14.006 -13.559 1.00 49.38 87 ALA A O 1
ATOM 606 N N . LEU A 1 88 ? 4.342 12.424 -13.443 1.00 51.81 88 LEU A N 1
ATOM 607 C CA . LEU A 1 88 ? 4.681 11.968 -12.090 1.00 51.81 88 LEU A CA 1
ATOM 608 C C . LEU A 1 88 ? 5.740 10.858 -12.145 1.00 51.81 88 LEU A C 1
ATOM 610 O O . LEU A 1 88 ? 5.575 9.794 -11.556 1.00 51.81 88 LEU A O 1
ATOM 614 N N . GLY A 1 89 ? 6.858 11.099 -12.838 1.00 54.25 89 GLY A N 1
ATOM 615 C CA . GLY A 1 89 ? 7.944 10.121 -13.022 1.00 54.25 89 GLY A CA 1
ATOM 616 C C . GLY A 1 89 ? 8.602 9.600 -11.729 1.00 54.25 89 GLY A C 1
ATOM 617 O O . GLY A 1 89 ? 9.486 8.744 -11.803 1.00 54.25 89 GLY A O 1
ATOM 618 N N . ILE A 1 90 ? 8.168 10.109 -10.573 1.00 53.78 90 ILE A N 1
ATOM 619 C CA . ILE A 1 90 ? 8.699 9.867 -9.231 1.00 53.78 90 ILE A CA 1
ATOM 620 C C . ILE A 1 90 ? 7.921 8.767 -8.479 1.00 53.78 90 ILE A C 1
ATOM 622 O O . ILE A 1 90 ? 8.522 8.137 -7.615 1.00 53.78 90 ILE A O 1
ATOM 626 N N . ALA A 1 91 ? 6.642 8.503 -8.794 1.00 63.91 91 ALA A N 1
ATOM 627 C CA . ALA A 1 91 ? 5.804 7.562 -8.033 1.00 63.91 91 ALA A CA 1
ATOM 628 C C . ALA A 1 91 ? 5.000 6.615 -8.942 1.00 63.91 91 ALA A C 1
ATOM 630 O O . ALA A 1 91 ? 4.379 7.053 -9.916 1.00 63.91 91 ALA A O 1
ATOM 631 N N . SER A 1 92 ? 5.005 5.319 -8.620 1.00 77.56 92 SER A N 1
ATOM 632 C CA . SER A 1 92 ? 4.156 4.318 -9.282 1.00 77.56 92 SER A CA 1
ATOM 633 C C . SER A 1 92 ? 2.690 4.454 -8.840 1.00 77.56 92 SER A C 1
ATOM 635 O O . SER A 1 92 ? 2.397 5.054 -7.802 1.00 77.56 92 SER A O 1
ATOM 637 N N . LEU A 1 93 ? 1.739 3.888 -9.599 1.00 82.06 93 LEU A N 1
ATOM 638 C CA . LEU A 1 93 ? 0.333 3.846 -9.166 1.00 82.06 93 LEU A CA 1
ATOM 639 C C . LEU A 1 93 ? 0.181 3.138 -7.810 1.00 82.06 93 LEU A C 1
ATOM 641 O O . LEU A 1 93 ? -0.591 3.597 -6.968 1.00 82.06 93 LEU A O 1
ATOM 645 N N . SER A 1 94 ? 0.933 2.055 -7.585 1.00 85.06 94 SER A N 1
ATOM 646 C CA . SER A 1 94 ? 0.954 1.357 -6.299 1.00 85.06 94 SER A CA 1
ATOM 647 C C . SER A 1 94 ? 1.408 2.268 -5.165 1.00 85.06 94 SER A C 1
ATOM 649 O O . SER A 1 94 ? 0.744 2.290 -4.134 1.00 85.06 94 SER A O 1
ATOM 651 N N . ASP A 1 95 ? 2.457 3.075 -5.359 1.00 83.38 95 ASP A N 1
ATOM 652 C CA . ASP A 1 95 ? 2.938 3.993 -4.318 1.00 83.38 95 ASP A CA 1
ATOM 653 C C . ASP A 1 95 ? 1.857 5.006 -3.942 1.00 83.38 95 ASP A C 1
ATOM 655 O O . ASP A 1 95 ? 1.571 5.197 -2.762 1.00 83.38 95 ASP A O 1
ATOM 659 N N . LEU A 1 96 ? 1.202 5.617 -4.936 1.00 84.62 96 LEU A N 1
ATOM 660 C CA . LEU A 1 96 ? 0.137 6.597 -4.700 1.00 84.62 96 LEU A CA 1
ATOM 661 C C . LEU A 1 96 ? -1.026 5.994 -3.900 1.00 84.62 96 LEU A C 1
ATOM 663 O O . LEU A 1 96 ? -1.531 6.626 -2.970 1.00 84.62 96 LEU A O 1
ATOM 667 N N . ILE A 1 97 ? -1.427 4.765 -4.232 1.00 88.31 97 ILE A N 1
ATOM 668 C CA . ILE A 1 97 ? -2.492 4.052 -3.517 1.00 88.31 97 ILE A CA 1
ATOM 669 C C . ILE A 1 97 ? -2.049 3.693 -2.094 1.00 88.31 97 ILE A C 1
ATOM 671 O O . ILE A 1 97 ? -2.821 3.885 -1.156 1.00 88.31 97 ILE A O 1
ATOM 675 N N . LEU A 1 98 ? -0.811 3.226 -1.907 1.00 89.00 98 LEU A N 1
ATOM 676 C CA . LEU A 1 98 ? -0.261 2.902 -0.587 1.00 89.00 98 LEU A CA 1
ATOM 677 C C . LEU A 1 98 ? -0.149 4.146 0.305 1.00 89.00 98 LEU A C 1
ATOM 679 O O . LEU A 1 98 ? -0.481 4.080 1.488 1.00 89.00 98 LEU A O 1
ATOM 683 N N . PHE A 1 99 ? 0.242 5.297 -0.249 1.00 88.00 99 PHE A N 1
ATOM 684 C CA . PHE A 1 99 ? 0.236 6.570 0.477 1.00 88.00 99 PHE A CA 1
ATOM 685 C C . PHE A 1 99 ? -1.175 7.028 0.843 1.00 88.00 99 PHE A C 1
ATOM 687 O O . PHE A 1 99 ? -1.386 7.516 1.954 1.00 88.00 99 PHE A O 1
ATOM 694 N N . ALA A 1 100 ? -2.150 6.853 -0.051 1.00 87.44 100 ALA A N 1
ATOM 695 C CA . ALA A 1 100 ? -3.545 7.154 0.256 1.00 87.44 100 ALA A CA 1
ATOM 696 C C . ALA A 1 100 ? -4.085 6.242 1.374 1.00 87.44 100 ALA A C 1
ATOM 698 O O . ALA A 1 100 ? -4.725 6.726 2.311 1.00 87.44 100 ALA A O 1
ATOM 699 N N . ALA A 1 101 ? -3.768 4.944 1.321 1.00 90.31 101 ALA A N 1
ATOM 700 C CA . ALA A 1 101 ? -4.106 3.978 2.365 1.00 90.31 101 ALA A CA 1
ATOM 701 C C . ALA A 1 101 ? -3.481 4.367 3.713 1.00 90.31 101 ALA A C 1
ATOM 703 O O . ALA A 1 101 ? -4.163 4.367 4.738 1.00 90.31 101 ALA A O 1
ATOM 704 N N . LEU A 1 102 ? -2.208 4.776 3.701 1.00 91.06 102 LEU A N 1
ATOM 705 C CA . LEU A 1 102 ? -1.512 5.278 4.880 1.00 91.06 102 LEU A CA 1
ATOM 706 C C . LEU A 1 102 ? -2.196 6.524 5.450 1.00 91.06 102 LEU A C 1
ATOM 708 O O . LEU A 1 102 ? -2.437 6.583 6.653 1.00 91.06 102 LEU A O 1
ATOM 712 N N . GLY A 1 103 ? -2.547 7.492 4.601 1.00 89.69 103 GLY A N 1
ATOM 713 C CA . GLY A 1 103 ? -3.247 8.710 5.010 1.00 89.69 103 GLY A CA 1
ATOM 714 C C . GLY A 1 103 ? -4.576 8.421 5.711 1.00 89.69 103 GLY A C 1
ATOM 715 O O . GLY A 1 103 ? -4.870 9.012 6.748 1.00 89.69 103 GLY A O 1
ATOM 716 N N . LEU A 1 104 ? -5.342 7.454 5.200 1.00 89.06 104 LEU A N 1
ATOM 717 C CA . LEU A 1 104 ? -6.589 6.997 5.823 1.00 89.06 104 LEU A CA 1
ATOM 718 C C . LEU A 1 104 ? -6.373 6.220 7.123 1.00 89.06 104 LEU A C 1
ATOM 720 O O . LEU A 1 104 ? -7.269 6.187 7.966 1.00 89.06 104 LEU A O 1
ATOM 724 N N . LEU A 1 105 ? -5.198 5.621 7.304 1.00 91.00 105 LEU A N 1
ATOM 725 C CA . LEU A 1 105 ? -4.844 4.902 8.521 1.00 91.00 105 LEU A CA 1
ATOM 726 C C . LEU A 1 105 ? -4.388 5.845 9.651 1.00 91.00 105 LEU A C 1
ATOM 728 O O . LEU A 1 105 ? -4.529 5.488 10.820 1.00 91.00 105 LEU A O 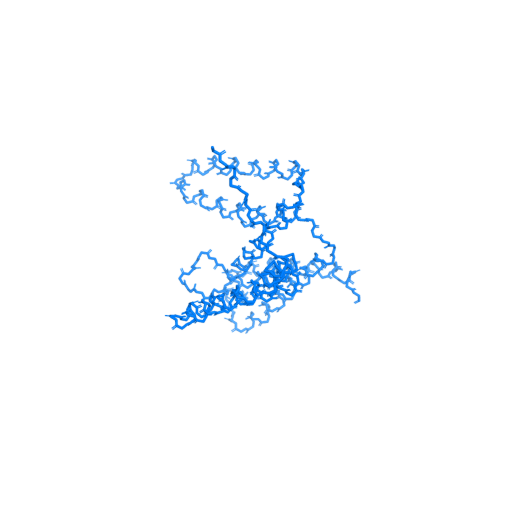1
ATOM 732 N N . ILE A 1 106 ? -3.903 7.058 9.347 1.00 90.06 106 ILE A N 1
ATOM 733 C CA . ILE A 1 106 ? -3.416 8.028 10.353 1.00 90.06 106 ILE A CA 1
ATOM 734 C C . ILE A 1 106 ? -4.427 8.264 11.494 1.00 90.06 106 ILE A C 1
ATOM 736 O O . ILE A 1 106 ? -4.028 8.118 12.652 1.00 90.06 106 ILE A O 1
ATOM 740 N N . PRO A 1 107 ? -5.723 8.551 11.240 1.00 88.00 107 PRO A N 1
ATOM 741 C CA . PRO A 1 107 ? -6.701 8.744 12.313 1.00 88.00 107 PRO A CA 1
ATOM 742 C C . PRO A 1 107 ? -6.845 7.519 13.228 1.00 88.00 107 PRO A C 1
ATOM 744 O O . PRO A 1 107 ? -7.061 7.663 14.429 1.00 88.00 107 PRO A O 1
ATOM 747 N N . VAL A 1 108 ? -6.691 6.310 12.674 1.00 88.94 108 VAL A N 1
ATOM 748 C CA . VAL A 1 108 ? -6.754 5.046 13.425 1.00 88.94 108 VAL A CA 1
ATOM 749 C C . VAL A 1 108 ? -5.516 4.883 14.309 1.00 88.94 108 VAL A C 1
ATOM 751 O O . VAL A 1 108 ? -5.636 4.481 15.467 1.00 88.94 108 VAL A O 1
ATOM 754 N N . LEU A 1 109 ? -4.332 5.227 13.793 1.00 89.38 109 LEU A N 1
ATOM 755 C CA . LEU A 1 109 ? -3.066 5.144 14.530 1.00 89.38 109 LEU A CA 1
ATOM 756 C C . LEU A 1 109 ? -2.987 6.152 15.673 1.00 89.38 109 LEU A C 1
ATOM 758 O O . LEU A 1 109 ? -2.488 5.810 16.741 1.00 89.38 109 LEU A O 1
ATOM 762 N N . MET A 1 110 ? -3.530 7.359 15.492 1.00 90.38 110 MET A N 1
ATOM 763 C CA . MET A 1 110 ? -3.583 8.379 16.549 1.00 90.38 110 MET A CA 1
ATOM 764 C C . MET A 1 110 ? -4.351 7.905 17.791 1.00 90.38 110 MET A C 1
ATOM 766 O O . MET A 1 110 ? -4.077 8.370 18.895 1.00 90.38 110 MET A O 1
ATOM 770 N N . GLY A 1 111 ? -5.285 6.964 17.627 1.00 86.62 111 GLY A N 1
ATOM 771 C CA . GLY A 1 111 ? -6.018 6.341 18.729 1.00 86.62 111 GLY A CA 1
ATOM 772 C C . GLY A 1 111 ? -5.302 5.159 19.392 1.00 86.62 111 GLY A C 1
ATOM 773 O O . GLY A 1 111 ? -5.834 4.605 20.354 1.00 86.62 111 GLY A O 1
ATOM 774 N N . ARG A 1 112 ? -4.131 4.732 18.898 1.00 85.88 112 ARG A N 1
ATOM 775 C CA . ARG A 1 112 ? -3.413 3.541 19.384 1.00 85.88 112 ARG A CA 1
ATOM 776 C C . ARG A 1 112 ? -2.049 3.908 19.982 1.00 85.88 112 ARG A C 1
ATOM 778 O O . ARG A 1 112 ? -1.329 4.727 19.413 1.00 85.88 112 ARG A O 1
ATOM 785 N N . PRO A 1 113 ? -1.634 3.271 21.092 1.00 84.88 113 PRO A N 1
ATOM 786 C CA . PRO A 1 113 ? -0.309 3.498 21.654 1.00 84.88 113 PRO A CA 1
ATOM 787 C C . PRO A 1 113 ? 0.773 3.019 20.682 1.00 84.88 113 PRO A C 1
ATOM 789 O O . PRO A 1 113 ? 0.662 1.942 20.096 1.00 84.88 113 PRO A O 1
ATOM 792 N N . PHE A 1 114 ? 1.833 3.812 20.535 1.00 81.69 114 PHE A N 1
ATOM 793 C CA . PHE A 1 114 ? 2.967 3.444 19.696 1.00 81.69 114 PHE A CA 1
ATOM 794 C C . PHE A 1 114 ? 3.717 2.250 20.314 1.00 81.69 114 PHE A C 1
ATOM 796 O O . PHE A 1 114 ? 4.149 2.330 21.472 1.00 81.69 114 PHE A O 1
ATOM 803 N N . PRO A 1 115 ? 3.889 1.133 19.590 1.00 75.00 115 PRO A N 1
ATOM 804 C CA . PRO A 1 115 ? 4.589 -0.019 20.117 1.00 75.00 115 PRO A CA 1
ATOM 805 C C . PRO A 1 115 ? 6.087 0.247 20.164 1.00 75.00 115 PRO A C 1
ATOM 807 O O . PRO A 1 115 ? 6.711 0.713 19.214 1.00 75.00 115 PRO A O 1
ATOM 810 N N . ARG A 1 116 ? 6.681 -0.085 21.307 1.00 69.25 116 ARG A N 1
ATOM 811 C CA . ARG A 1 116 ? 8.125 -0.018 21.498 1.00 69.25 116 ARG A CA 1
ATOM 812 C C . ARG A 1 116 ? 8.751 -1.268 20.891 1.00 69.25 116 ARG A C 1
ATOM 814 O O . ARG A 1 116 ? 8.842 -2.289 21.563 1.00 69.25 116 ARG A O 1
ATOM 821 N N . GLU A 1 117 ? 9.187 -1.182 19.639 1.00 81.31 117 GLU A N 1
ATOM 822 C CA . GLU A 1 117 ? 10.082 -2.174 19.029 1.00 81.31 117 GLU A CA 1
ATOM 823 C C . GLU A 1 117 ? 11.518 -1.630 18.994 1.00 81.31 117 GLU A C 1
ATOM 825 O O . GLU A 1 117 ? 11.981 -1.135 17.964 1.00 81.31 117 GLU A O 1
ATOM 830 N N . PRO A 1 118 ? 12.241 -1.669 20.131 1.00 82.06 118 PRO A N 1
ATOM 831 C CA . PRO A 1 118 ? 13.515 -0.971 20.273 1.00 82.06 118 PRO A CA 1
ATOM 832 C C . PRO A 1 118 ? 14.583 -1.497 19.314 1.00 82.06 118 PRO A C 1
ATOM 834 O O . PRO A 1 118 ? 15.392 -0.714 18.835 1.00 82.06 118 PRO A O 1
ATOM 837 N N . LEU A 1 119 ? 14.572 -2.796 18.998 1.00 87.31 119 LEU A N 1
ATOM 838 C CA . LEU A 1 119 ? 15.549 -3.406 18.093 1.00 87.31 119 LEU A CA 1
ATOM 839 C C . LEU A 1 119 ? 15.361 -2.941 16.647 1.00 87.31 119 LEU A C 1
ATOM 841 O O . LEU A 1 119 ? 16.336 -2.577 15.994 1.00 87.31 119 LEU A O 1
ATOM 845 N N . TYR A 1 120 ? 14.115 -2.900 16.165 1.00 83.75 120 TYR A N 1
ATOM 846 C CA . TYR A 1 120 ? 13.818 -2.399 14.826 1.00 83.75 120 TYR A CA 1
ATOM 847 C C . TYR A 1 120 ? 14.169 -0.911 14.716 1.00 83.75 120 TYR A C 1
ATOM 849 O O . TYR A 1 120 ? 14.860 -0.505 13.784 1.00 83.75 120 TYR A O 1
ATOM 857 N N . LEU A 1 121 ? 13.765 -0.103 15.704 1.00 84.75 121 LEU A N 1
ATOM 858 C CA . LEU A 1 121 ? 14.080 1.327 15.735 1.00 84.75 121 LEU A CA 1
ATOM 859 C C . LEU A 1 121 ? 15.586 1.585 15.837 1.00 84.75 121 LEU A C 1
ATOM 861 O O . LEU A 1 121 ? 16.084 2.490 15.173 1.00 84.75 121 LEU A O 1
ATOM 865 N N . ALA A 1 122 ? 16.324 0.787 16.613 1.00 89.38 122 ALA A N 1
ATOM 866 C CA . ALA A 1 122 ? 17.779 0.877 16.694 1.00 89.38 122 ALA A CA 1
ATOM 867 C C . ALA A 1 122 ? 18.440 0.532 15.352 1.00 89.38 122 ALA A C 1
ATOM 869 O O . ALA A 1 122 ? 19.296 1.284 14.890 1.00 89.38 122 ALA A O 1
ATOM 870 N N . GLY A 1 123 ? 18.010 -0.549 14.691 1.00 87.81 123 GLY A N 1
ATOM 871 C CA . GLY A 1 123 ? 18.512 -0.928 13.367 1.00 87.81 123 GLY A CA 1
ATOM 872 C C . GLY A 1 123 ? 18.211 0.130 12.302 1.00 87.81 123 GLY A C 1
ATOM 873 O O . GLY A 1 123 ? 19.111 0.549 11.575 1.00 87.81 123 GLY A O 1
ATOM 874 N N . ALA A 1 124 ? 16.972 0.626 12.265 1.00 87.19 124 ALA A N 1
ATOM 875 C CA . ALA A 1 124 ? 16.552 1.705 11.374 1.00 87.19 124 ALA A CA 1
ATOM 876 C C . ALA A 1 124 ? 17.348 2.997 11.622 1.00 87.19 124 ALA A C 1
ATOM 878 O O . ALA A 1 124 ? 17.783 3.645 10.671 1.00 87.19 124 ALA A O 1
ATOM 879 N N . SER A 1 125 ? 17.590 3.344 12.890 1.00 88.50 125 SER A N 1
ATOM 880 C CA . SER A 1 125 ? 18.387 4.518 13.265 1.00 88.50 125 SER A CA 1
ATOM 881 C C . SER A 1 125 ? 19.852 4.356 12.866 1.00 88.50 125 SER A C 1
ATOM 883 O O . SER A 1 125 ? 20.434 5.281 12.309 1.00 88.50 125 SER A O 1
ATOM 885 N N . GLY A 1 126 ? 20.442 3.179 13.093 1.00 91.44 126 GLY A N 1
ATOM 886 C CA . GLY A 1 126 ? 21.812 2.870 12.679 1.00 91.44 126 GLY A CA 1
ATOM 887 C C . GLY A 1 126 ? 21.995 2.979 11.166 1.00 91.44 126 GLY A C 1
ATOM 888 O O . GLY A 1 126 ? 22.917 3.654 10.710 1.00 91.44 126 GLY A O 1
ATOM 889 N N . LEU A 1 127 ? 21.070 2.401 10.390 1.00 90.06 127 LEU A N 1
ATOM 890 C CA . LEU A 1 127 ? 21.036 2.538 8.931 1.00 90.06 127 LEU A CA 1
ATOM 891 C C . LEU A 1 127 ? 20.991 4.015 8.511 1.00 90.06 127 LEU A C 1
ATOM 893 O O . LEU A 1 127 ? 21.736 4.428 7.626 1.00 90.06 127 LEU A O 1
ATOM 897 N N . PHE A 1 128 ? 20.149 4.818 9.166 1.00 90.62 128 PHE A N 1
ATOM 898 C CA . PHE A 1 128 ? 20.016 6.245 8.875 1.00 90.62 128 PHE A CA 1
ATOM 899 C C . PHE A 1 128 ? 21.276 7.039 9.198 1.00 90.62 128 PHE A C 1
ATOM 901 O O . PHE A 1 128 ? 21.699 7.861 8.391 1.00 90.62 128 PHE A O 1
ATOM 908 N N . ILE A 1 129 ? 21.890 6.788 10.353 1.00 92.62 129 ILE A N 1
ATOM 909 C CA . ILE A 1 129 ? 23.120 7.465 10.774 1.00 92.62 129 ILE A CA 1
ATOM 910 C C . ILE A 1 129 ? 24.238 7.167 9.773 1.00 92.62 129 ILE A C 1
ATOM 912 O O . ILE A 1 129 ? 24.861 8.094 9.257 1.00 92.62 129 ILE A O 1
ATOM 916 N N . VAL A 1 130 ? 24.446 5.890 9.442 1.00 92.56 130 VAL A N 1
ATOM 917 C CA . VAL A 1 130 ? 25.451 5.479 8.450 1.00 92.56 130 VAL A CA 1
ATOM 918 C C . VAL A 1 130 ? 25.131 6.073 7.078 1.00 92.56 130 VAL A C 1
ATOM 920 O O . VAL A 1 130 ? 26.026 6.586 6.410 1.00 92.56 130 VAL A O 1
ATOM 923 N N . GLY A 1 131 ? 23.859 6.070 6.676 1.00 90.88 131 GLY A N 1
ATOM 924 C CA . GLY A 1 131 ? 23.401 6.661 5.422 1.00 90.88 131 GLY A CA 1
ATOM 925 C C . GLY A 1 131 ? 23.661 8.165 5.334 1.00 90.88 131 GLY A C 1
ATOM 926 O O . GLY A 1 131 ? 24.121 8.638 4.297 1.00 90.88 131 GLY A O 1
ATOM 927 N N . ILE A 1 132 ? 23.423 8.920 6.411 1.00 93.38 132 ILE A N 1
ATOM 928 C CA . ILE A 1 132 ? 23.706 10.363 6.472 1.00 93.38 132 ILE A CA 1
ATOM 929 C C . ILE A 1 132 ? 25.211 10.605 6.367 1.00 93.38 132 ILE A C 1
ATOM 931 O O . ILE A 1 132 ? 25.634 11.412 5.541 1.00 93.38 132 ILE A O 1
ATOM 935 N N . VAL A 1 133 ? 26.023 9.884 7.146 1.00 93.69 133 VAL A N 1
ATOM 936 C CA . VAL A 1 133 ? 27.490 10.007 7.099 1.00 93.69 133 VAL A CA 1
ATOM 937 C C . VAL A 1 133 ? 28.009 9.689 5.695 1.00 93.69 133 VAL A C 1
ATOM 939 O O . VAL A 1 133 ? 28.768 10.469 5.125 1.00 93.69 133 VAL A O 1
ATOM 942 N N . SER A 1 134 ? 27.540 8.593 5.096 1.00 91.44 134 SER A N 1
ATOM 943 C CA . SER A 1 134 ? 27.901 8.212 3.729 1.00 91.44 134 SER A CA 1
ATOM 944 C C . SER A 1 134 ? 27.429 9.235 2.692 1.00 91.44 134 SER A C 1
ATOM 946 O O . SER A 1 134 ? 28.139 9.472 1.719 1.00 91.44 134 SER A O 1
ATOM 948 N N . SER A 1 135 ? 26.274 9.874 2.902 1.00 91.44 135 SER A N 1
ATOM 949 C CA . SER A 1 135 ? 25.775 10.930 2.016 1.00 91.44 135 SER A CA 1
ATOM 950 C C . SER A 1 135 ? 26.664 12.167 2.071 1.00 91.44 135 SER A C 1
ATOM 952 O O . SER A 1 135 ? 27.049 12.683 1.025 1.00 91.44 135 SER A O 1
ATOM 954 N N . VAL A 1 136 ? 27.049 12.613 3.269 1.00 92.44 136 VAL A N 1
ATOM 955 C CA . VAL A 1 136 ? 27.925 13.783 3.453 1.00 92.44 136 VAL A CA 1
ATOM 956 C C . VAL A 1 136 ? 29.308 13.562 2.835 1.00 92.44 136 VAL A C 1
ATOM 958 O O . VAL A 1 136 ? 29.881 14.498 2.290 1.00 92.44 136 VAL A O 1
ATOM 961 N N . LEU A 1 137 ? 29.821 12.331 2.886 1.00 93.12 137 LEU A N 1
ATOM 962 C CA . LEU A 1 137 ? 31.125 11.961 2.324 1.00 93.12 137 LEU A CA 1
ATOM 963 C C . LEU A 1 137 ? 31.092 11.642 0.820 1.00 93.12 137 LEU A C 1
ATOM 965 O O . LEU A 1 137 ? 32.134 11.333 0.249 1.00 93.12 137 LEU A O 1
ATOM 969 N N . SER A 1 138 ? 29.920 11.664 0.183 1.00 93.62 138 SER A N 1
ATOM 970 C CA . SER A 1 138 ? 29.792 11.336 -1.238 1.00 93.62 138 SER A CA 1
ATOM 971 C C . SER A 1 138 ? 30.102 12.529 -2.142 1.00 93.62 138 SER A C 1
ATOM 973 O O . SER A 1 138 ? 29.862 13.677 -1.774 1.00 93.62 138 SER A O 1
ATOM 975 N N . ASP A 1 139 ? 30.527 12.249 -3.377 1.00 91.12 139 ASP A N 1
ATOM 976 C CA . ASP A 1 139 ? 30.765 13.273 -4.407 1.00 91.12 139 ASP A CA 1
ATOM 977 C C . ASP A 1 139 ? 29.492 14.059 -4.778 1.00 91.12 139 ASP A C 1
ATOM 979 O O . ASP A 1 139 ? 29.557 15.161 -5.321 1.00 91.12 139 ASP A O 1
ATOM 983 N N . ASN A 1 140 ? 28.311 13.506 -4.472 1.00 92.38 140 ASN A N 1
ATOM 984 C CA . ASN A 1 140 ? 27.020 14.163 -4.650 1.00 92.38 140 ASN A CA 1
ATOM 985 C C . ASN A 1 140 ? 26.132 13.988 -3.402 1.00 92.38 140 ASN A C 1
ATOM 987 O O . ASN A 1 140 ? 25.236 13.129 -3.392 1.00 92.38 140 ASN A O 1
ATOM 991 N N . PRO A 1 141 ? 26.322 14.831 -2.369 1.00 89.62 141 PRO A N 1
ATOM 992 C CA . PRO A 1 141 ? 25.609 14.692 -1.103 1.00 89.62 141 PRO A CA 1
ATOM 993 C C . PRO A 1 141 ? 24.092 14.792 -1.235 1.00 89.62 141 PRO A C 1
ATOM 995 O O . PRO A 1 141 ? 23.360 14.048 -0.586 1.00 89.62 141 PRO A O 1
ATOM 998 N N . VAL A 1 142 ? 23.609 15.677 -2.112 1.00 90.81 142 VAL A N 1
ATOM 999 C CA . VAL A 1 142 ? 22.172 15.897 -2.330 1.00 90.81 142 VAL A CA 1
ATOM 1000 C C . VAL A 1 142 ? 21.529 14.674 -2.981 1.00 90.81 142 VAL A C 1
ATOM 1002 O O . VAL A 1 142 ? 20.472 14.221 -2.538 1.00 90.81 142 VAL A O 1
ATOM 1005 N N . GLY A 1 143 ? 22.170 14.110 -4.009 1.00 87.25 143 GLY A N 1
ATOM 1006 C CA . GLY A 1 143 ? 21.686 12.902 -4.676 1.00 87.25 143 GLY A CA 1
ATOM 1007 C C . GLY A 1 143 ? 21.675 11.695 -3.740 1.00 87.25 143 GLY A C 1
ATOM 1008 O O . GLY A 1 143 ? 20.675 10.980 -3.668 1.00 87.25 143 GLY A O 1
ATOM 1009 N N . SER A 1 144 ? 22.752 11.509 -2.975 1.00 88.12 144 SER A N 1
ATOM 1010 C CA . SER A 1 144 ? 22.863 10.418 -2.002 1.00 88.12 144 SER A CA 1
ATOM 1011 C C . SER A 1 144 ? 21.796 10.517 -0.905 1.00 88.12 144 SER A C 1
ATOM 1013 O O . SER A 1 144 ? 21.072 9.551 -0.644 1.00 88.12 144 SER A O 1
ATOM 1015 N N . LEU A 1 145 ? 21.580 11.720 -0.359 1.00 89.25 145 LEU A N 1
ATOM 1016 C CA . LEU A 1 145 ? 20.539 11.960 0.640 1.00 89.25 145 LEU A CA 1
ATOM 1017 C C . LEU A 1 145 ? 19.132 11.706 0.076 1.00 89.25 145 LEU A C 1
ATOM 1019 O O . LEU A 1 145 ? 18.282 11.140 0.764 1.00 89.25 145 LEU A O 1
ATOM 1023 N N . ALA A 1 146 ? 18.876 12.063 -1.185 1.00 87.06 146 ALA A N 1
ATOM 1024 C CA . ALA A 1 146 ? 17.601 11.769 -1.836 1.00 87.06 146 ALA A CA 1
ATOM 1025 C C . ALA A 1 146 ? 17.345 10.254 -1.960 1.00 87.06 146 ALA A C 1
ATOM 1027 O O . ALA A 1 146 ? 16.215 9.805 -1.745 1.00 87.06 146 ALA A O 1
ATOM 1028 N N . PHE A 1 147 ? 18.373 9.448 -2.249 1.00 85.56 147 PHE A N 1
ATOM 1029 C CA . PHE A 1 147 ? 18.257 7.984 -2.240 1.00 85.56 147 PHE A CA 1
ATOM 1030 C C . PHE A 1 147 ? 18.034 7.425 -0.834 1.00 85.56 147 PHE A C 1
ATOM 1032 O O . PHE A 1 147 ? 17.195 6.537 -0.671 1.00 85.56 147 PHE A O 1
ATOM 1039 N N . LEU A 1 148 ? 18.702 7.976 0.183 1.00 88.75 148 LEU A N 1
ATOM 1040 C CA . LEU A 1 148 ? 18.462 7.603 1.578 1.00 88.75 148 LEU A CA 1
ATOM 1041 C C . LEU A 1 148 ? 17.014 7.888 1.996 1.00 88.75 148 LEU A C 1
ATOM 1043 O O . LEU A 1 148 ? 16.368 7.037 2.604 1.00 88.75 148 LEU A O 1
ATOM 1047 N N . MET A 1 149 ? 16.467 9.046 1.623 1.00 86.94 149 MET A N 1
ATOM 1048 C CA . MET A 1 149 ? 15.068 9.384 1.906 1.00 86.94 149 MET A CA 1
ATOM 1049 C C . MET A 1 149 ? 14.093 8.458 1.175 1.00 86.94 149 MET A C 1
ATOM 1051 O O . MET A 1 149 ? 13.088 8.047 1.754 1.00 86.94 149 MET A O 1
ATOM 1055 N N . ARG A 1 150 ? 14.391 8.066 -0.068 1.00 82.75 150 ARG A N 1
ATOM 1056 C CA . ARG A 1 150 ? 13.598 7.048 -0.777 1.00 82.75 150 ARG A CA 1
ATOM 1057 C C . ARG A 1 150 ? 13.652 5.697 -0.074 1.00 82.75 150 ARG A C 1
ATOM 1059 O O . ARG A 1 150 ? 12.617 5.051 0.040 1.00 82.75 150 ARG A O 1
ATOM 1066 N N . LEU A 1 151 ? 14.816 5.291 0.434 1.00 84.81 151 LEU A N 1
ATOM 1067 C CA . LEU A 1 151 ? 14.960 4.069 1.224 1.00 84.81 151 LEU A CA 1
ATOM 1068 C C . LEU A 1 151 ? 14.150 4.150 2.523 1.00 84.81 151 LEU A C 1
ATOM 1070 O O . LEU A 1 151 ? 13.438 3.212 2.864 1.00 84.81 151 LEU A O 1
ATOM 1074 N N . ALA A 1 152 ? 14.199 5.284 3.217 1.00 85.31 152 ALA A N 1
ATOM 1075 C CA . ALA A 1 152 ? 13.424 5.518 4.428 1.00 85.31 152 ALA A CA 1
ATOM 1076 C C . ALA A 1 152 ? 11.921 5.361 4.194 1.00 85.31 152 ALA A C 1
ATOM 1078 O O . ALA A 1 152 ? 11.222 4.659 4.923 1.00 85.31 152 ALA A O 1
ATOM 1079 N N . ILE A 1 153 ? 11.435 6.001 3.138 1.00 81.94 153 ILE A N 1
ATOM 1080 C CA . ILE A 1 153 ? 10.025 6.001 2.779 1.00 81.94 153 ILE A CA 1
ATOM 1081 C C . ILE A 1 153 ? 9.596 4.623 2.259 1.00 81.94 153 ILE A C 1
ATOM 1083 O O . ILE A 1 153 ? 8.574 4.102 2.686 1.00 81.94 153 ILE A O 1
ATOM 1087 N N . GLY A 1 154 ? 10.370 4.014 1.361 1.00 76.50 154 GLY A N 1
ATOM 1088 C CA . GLY A 1 154 ? 9.992 2.759 0.711 1.00 76.50 154 GLY A CA 1
ATOM 1089 C C . GLY A 1 154 ? 10.190 1.526 1.591 1.00 76.50 154 GLY A C 1
ATOM 1090 O O . GLY A 1 154 ? 9.341 0.640 1.609 1.00 76.50 154 GLY A O 1
ATOM 1091 N N . ALA A 1 155 ? 11.296 1.461 2.334 1.00 79.81 155 ALA A N 1
ATOM 1092 C CA . ALA A 1 155 ? 11.675 0.266 3.083 1.00 79.81 155 ALA A CA 1
ATOM 1093 C C . ALA A 1 155 ? 11.350 0.346 4.578 1.00 79.81 155 ALA A C 1
ATOM 1095 O O . ALA A 1 155 ? 11.094 -0.693 5.177 1.00 79.81 155 ALA A O 1
ATOM 1096 N N . LEU A 1 156 ? 11.354 1.538 5.194 1.00 83.69 156 LEU A N 1
ATOM 1097 C CA . LEU A 1 156 ? 11.195 1.659 6.652 1.00 83.69 156 LEU A CA 1
ATOM 1098 C C . LEU A 1 156 ? 9.807 2.125 7.087 1.00 83.69 156 LEU A C 1
ATOM 1100 O O . LEU A 1 156 ? 9.335 1.687 8.138 1.00 83.69 156 LEU A O 1
ATOM 1104 N N . LEU A 1 157 ? 9.145 2.980 6.303 1.00 86.44 157 LEU A N 1
ATOM 1105 C CA . LEU A 1 157 ? 7.845 3.545 6.671 1.00 86.44 157 LEU A CA 1
ATOM 1106 C C . LEU A 1 157 ? 6.777 2.461 6.836 1.00 86.44 157 LEU A C 1
ATOM 1108 O O . LEU A 1 157 ? 6.106 2.417 7.865 1.00 86.44 157 LEU A O 1
ATOM 1112 N N . LEU A 1 158 ? 6.636 1.568 5.851 1.00 85.88 158 LEU A N 1
ATOM 1113 C CA . LEU A 1 158 ? 5.618 0.516 5.887 1.00 85.88 158 LEU A CA 1
ATOM 1114 C C . LEU A 1 158 ? 5.797 -0.433 7.083 1.00 85.88 158 LEU A C 1
ATOM 1116 O O . LEU A 1 158 ? 4.821 -0.613 7.809 1.00 85.88 158 LEU A O 1
ATOM 1120 N N . PRO A 1 159 ? 6.990 -0.987 7.382 1.00 86.50 159 PRO A N 1
ATOM 1121 C CA . PRO A 1 159 ? 7.144 -1.824 8.570 1.00 86.50 159 PRO A CA 1
ATOM 1122 C C . PRO A 1 159 ? 6.839 -1.099 9.887 1.00 86.50 159 PRO A C 1
ATOM 1124 O O . PRO A 1 159 ? 6.207 -1.695 10.754 1.00 86.50 159 PRO A O 1
ATOM 1127 N N . VAL A 1 160 ? 7.209 0.183 10.036 1.00 87.38 160 VAL A N 1
ATOM 1128 C CA . VAL A 1 160 ? 6.854 0.981 11.233 1.00 87.38 160 VAL A CA 1
ATOM 1129 C C . VAL A 1 160 ? 5.343 1.140 11.355 1.00 87.38 160 VAL A C 1
ATOM 1131 O O . VAL A 1 160 ? 4.770 0.999 12.433 1.00 87.38 160 VAL A O 1
ATOM 1134 N N . VAL A 1 161 ? 4.679 1.434 10.241 1.00 89.19 161 VAL A N 1
ATOM 1135 C CA . VAL A 1 161 ? 3.227 1.605 10.210 1.00 89.19 161 VAL A CA 1
ATOM 1136 C C . VAL A 1 161 ? 2.529 0.295 10.550 1.00 89.19 161 VAL A C 1
ATOM 1138 O O . VAL A 1 161 ? 1.595 0.294 11.346 1.00 89.19 161 VAL A O 1
ATOM 1141 N N . PHE A 1 162 ? 2.983 -0.824 9.992 1.00 89.06 162 PHE A N 1
ATOM 1142 C CA . PHE A 1 162 ? 2.404 -2.139 10.253 1.00 89.06 162 PHE A CA 1
ATOM 1143 C C . PHE A 1 162 ? 2.677 -2.619 11.679 1.00 89.06 162 PHE A C 1
ATOM 1145 O O . PHE A 1 162 ? 1.782 -3.209 12.292 1.00 89.06 162 PHE A O 1
ATOM 1152 N N . SER A 1 163 ? 3.858 -2.329 12.237 1.00 87.75 163 SER A N 1
ATOM 1153 C CA . SER A 1 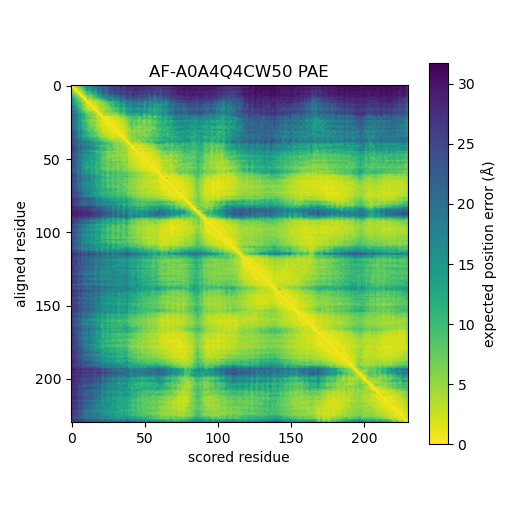163 ? 4.161 -2.645 13.634 1.00 87.75 163 SER A CA 1
ATOM 1154 C C . SER A 1 163 ? 3.307 -1.816 14.589 1.00 87.75 163 SER A C 1
ATOM 1156 O O . SER A 1 163 ? 2.814 -2.373 15.570 1.00 87.75 163 SER A O 1
ATOM 1158 N N . TRP A 1 164 ? 3.048 -0.537 14.275 1.00 90.31 164 TRP A N 1
ATOM 1159 C CA . TRP A 1 164 ? 2.126 0.327 15.022 1.00 90.31 164 TRP A CA 1
ATOM 1160 C C . TRP A 1 164 ? 0.673 -0.116 14.896 1.00 90.31 164 TRP A C 1
ATOM 1162 O O . TRP A 1 164 ? -0.033 -0.257 15.897 1.00 90.31 164 TRP A O 1
ATOM 1172 N N . TRP A 1 165 ? 0.227 -0.386 13.677 1.00 91.31 165 TRP A N 1
ATOM 1173 C CA . TRP A 1 165 ? -1.151 -0.758 13.409 1.00 91.31 165 TRP A CA 1
ATOM 1174 C C . TRP A 1 165 ? -1.515 -2.116 14.010 1.00 91.31 165 TRP A C 1
ATOM 1176 O O . TRP A 1 165 ? -2.597 -2.240 14.584 1.00 91.31 165 TRP A O 1
ATOM 1186 N N . ARG A 1 166 ? -0.619 -3.110 13.924 1.00 88.56 166 ARG A N 1
ATOM 1187 C CA . ARG A 1 166 ? -0.862 -4.508 14.329 1.00 88.56 166 ARG A CA 1
ATOM 1188 C C . ARG A 1 166 ? -2.153 -5.069 13.711 1.00 88.56 166 ARG A C 1
ATOM 1190 O O . ARG A 1 166 ? -3.100 -5.376 14.442 1.00 88.56 166 ARG A O 1
ATOM 1197 N N . PRO A 1 167 ? -2.231 -5.165 12.370 1.00 89.69 167 PRO A N 1
ATOM 1198 C CA . PRO A 1 167 ? -3.416 -5.688 11.701 1.00 89.69 167 PRO A CA 1
ATOM 1199 C C . PRO A 1 167 ? -3.711 -7.131 12.133 1.00 89.69 167 PRO A C 1
ATOM 1201 O O . PRO A 1 167 ? -2.811 -7.892 12.495 1.00 89.69 167 PRO A O 1
ATOM 1204 N N . ARG A 1 168 ? -4.991 -7.515 12.084 1.00 90.94 168 ARG A N 1
ATOM 1205 C CA . ARG A 1 168 ? -5.419 -8.884 12.406 1.00 90.94 168 ARG A CA 1
ATOM 1206 C C . ARG A 1 168 ? -4.842 -9.886 11.403 1.00 90.94 168 ARG A C 1
ATOM 1208 O O . ARG A 1 168 ? -4.513 -9.529 10.270 1.00 90.94 168 ARG A O 1
ATOM 1215 N N . ARG A 1 169 ? -4.768 -11.158 11.801 1.00 90.69 169 ARG A N 1
ATOM 1216 C CA . ARG A 1 169 ? -4.202 -12.232 10.970 1.00 90.69 169 ARG A CA 1
ATOM 1217 C C . ARG A 1 169 ? -4.898 -12.334 9.612 1.00 90.69 169 ARG A C 1
ATOM 1219 O O . ARG A 1 169 ? -4.224 -12.522 8.605 1.00 90.69 169 ARG A O 1
ATOM 1226 N N . GLU A 1 170 ? -6.213 -12.157 9.570 1.00 92.81 170 GLU A N 1
ATOM 1227 C CA . GLU A 1 170 ? -7.012 -12.253 8.344 1.00 92.81 170 GLU A CA 1
ATOM 1228 C C . GLU A 1 170 ? -6.621 -11.170 7.328 1.00 92.81 170 GLU A C 1
ATOM 1230 O O . GLU A 1 170 ? -6.550 -11.433 6.130 1.00 92.81 170 GLU A O 1
ATOM 1235 N N . VAL A 1 171 ? -6.289 -9.966 7.807 1.00 93.06 171 VAL A N 1
ATOM 1236 C CA . VAL A 1 171 ? -5.831 -8.849 6.966 1.00 93.06 171 VAL A CA 1
ATOM 1237 C C . VAL A 1 171 ? -4.463 -9.158 6.358 1.00 93.06 171 VAL A C 1
ATOM 1239 O O . VAL A 1 171 ? -4.247 -8.929 5.170 1.00 93.06 171 VAL A O 1
ATOM 1242 N N . LEU A 1 172 ? -3.549 -9.734 7.145 1.00 92.31 172 LEU A N 1
ATOM 1243 C CA . LEU A 1 172 ? -2.235 -10.153 6.649 1.00 92.31 172 LEU A CA 1
ATOM 1244 C C . LEU A 1 172 ? -2.350 -11.260 5.592 1.00 92.31 172 LEU A C 1
ATOM 1246 O O . LEU A 1 172 ? -1.646 -11.215 4.584 1.00 92.31 172 LEU A O 1
ATOM 1250 N N . ILE A 1 173 ? -3.263 -12.217 5.788 1.00 93.75 173 ILE A N 1
ATOM 1251 C CA . ILE A 1 173 ? -3.565 -13.257 4.794 1.00 93.75 173 ILE A CA 1
ATOM 1252 C C . ILE A 1 173 ? -4.102 -12.617 3.509 1.00 93.75 173 ILE A C 1
ATOM 1254 O O . ILE A 1 173 ? -3.626 -12.946 2.423 1.00 93.75 173 ILE A O 1
ATOM 1258 N N . ALA A 1 174 ? -5.029 -11.661 3.618 1.00 93.50 174 ALA A N 1
ATOM 1259 C CA . ALA A 1 174 ? -5.572 -10.948 2.465 1.00 93.50 174 ALA A CA 1
ATOM 1260 C C . ALA A 1 174 ? -4.489 -10.174 1.694 1.00 93.50 174 ALA A C 1
ATOM 1262 O O . ALA A 1 174 ? -4.481 -10.196 0.464 1.00 93.50 174 ALA A O 1
ATOM 1263 N N . PHE A 1 175 ? -3.543 -9.532 2.383 1.00 94.62 175 PHE A N 1
ATOM 1264 C CA . PHE A 1 175 ? -2.415 -8.850 1.743 1.00 94.62 175 PHE A CA 1
ATOM 1265 C C . PHE A 1 175 ? -1.464 -9.815 1.039 1.00 94.62 175 PHE A C 1
ATOM 1267 O O . PHE A 1 175 ? -1.086 -9.563 -0.104 1.00 94.62 175 PHE A O 1
ATOM 1274 N N . ALA A 1 176 ? -1.125 -10.938 1.674 1.00 92.88 176 ALA A N 1
ATOM 1275 C CA . ALA A 1 176 ? -0.308 -11.972 1.046 1.00 92.88 176 ALA A CA 1
ATOM 1276 C C . ALA A 1 176 ? -1.000 -12.548 -0.203 1.00 92.88 176 ALA A C 1
ATOM 1278 O O . ALA A 1 176 ? -0.376 -12.645 -1.259 1.00 92.88 176 ALA A O 1
ATOM 1279 N N . ALA A 1 177 ? -2.302 -12.841 -0.126 1.00 93.69 177 ALA A N 1
ATOM 1280 C CA . ALA A 1 177 ? -3.091 -13.285 -1.275 1.00 93.69 177 ALA A CA 1
ATOM 1281 C C . ALA A 1 177 ? -3.141 -12.222 -2.388 1.00 93.69 177 ALA A C 1
ATOM 1283 O O . ALA A 1 177 ? -2.952 -12.544 -3.560 1.00 93.69 177 ALA A O 1
ATOM 1284 N N . SER A 1 178 ? -3.326 -10.951 -2.023 1.00 94.31 178 SER A N 1
ATOM 1285 C CA . SER A 1 178 ? -3.337 -9.820 -2.961 1.00 94.31 178 SER A CA 1
ATOM 1286 C C . SER A 1 178 ? -2.002 -9.681 -3.691 1.00 94.31 178 SER A C 1
ATOM 1288 O O . SER A 1 178 ? -1.980 -9.507 -4.907 1.00 94.31 178 SER A O 1
ATOM 1290 N N . TYR A 1 179 ? -0.883 -9.832 -2.978 1.00 93.50 179 TYR A N 1
ATOM 1291 C CA . TYR A 1 179 ? 0.455 -9.802 -3.569 1.00 93.50 179 TYR A CA 1
ATOM 1292 C C . TYR A 1 179 ? 0.671 -10.939 -4.577 1.00 93.50 179 TYR A C 1
ATOM 1294 O O . TYR A 1 179 ? 1.217 -10.724 -5.663 1.00 93.50 179 TYR A O 1
ATOM 1302 N N . VAL A 1 180 ? 0.223 -12.154 -4.243 1.00 93.50 180 VAL A N 1
ATOM 1303 C CA . VAL A 1 180 ? 0.292 -13.307 -5.154 1.00 93.50 180 VAL A CA 1
ATOM 1304 C C . VAL A 1 180 ? -0.576 -13.074 -6.389 1.00 93.50 180 VAL A C 1
ATOM 1306 O O . VAL A 1 180 ? -0.092 -13.251 -7.508 1.00 93.50 180 VAL A O 1
ATOM 1309 N N . ALA A 1 181 ? -1.811 -12.597 -6.216 1.00 93.12 181 ALA A N 1
ATOM 1310 C CA . ALA A 1 181 ? -2.694 -12.245 -7.327 1.00 93.12 181 ALA A CA 1
ATOM 1311 C C . ALA A 1 181 ? -2.059 -11.186 -8.246 1.00 93.12 181 ALA A C 1
ATOM 1313 O O . ALA A 1 181 ? -2.054 -11.345 -9.467 1.00 93.12 181 ALA A O 1
ATOM 1314 N N . GLY A 1 182 ? -1.436 -10.159 -7.667 1.00 90.31 182 GLY A N 1
ATOM 1315 C CA . GLY A 1 182 ? -0.675 -9.145 -8.394 1.00 90.31 182 GLY A CA 1
ATOM 1316 C C . GLY A 1 182 ? 0.458 -9.714 -9.247 1.00 90.31 182 GLY A C 1
ATOM 1317 O O . GLY A 1 182 ? 0.633 -9.332 -10.405 1.00 90.31 182 GLY A O 1
ATOM 1318 N N . ASN A 1 183 ? 1.209 -10.674 -8.704 1.00 90.88 183 ASN A N 1
ATOM 1319 C CA . ASN A 1 183 ? 2.281 -11.347 -9.437 1.00 90.88 183 ASN A CA 1
ATOM 1320 C C . ASN A 1 183 ? 1.747 -12.227 -10.574 1.00 90.88 183 ASN A C 1
ATOM 1322 O O . ASN A 1 183 ? 2.345 -12.243 -11.650 1.00 90.88 183 ASN A O 1
ATOM 1326 N N . ILE A 1 184 ? 0.614 -12.911 -10.376 1.00 90.38 184 ILE A N 1
ATOM 1327 C CA . ILE A 1 184 ? -0.058 -13.680 -11.436 1.00 90.38 184 ILE A CA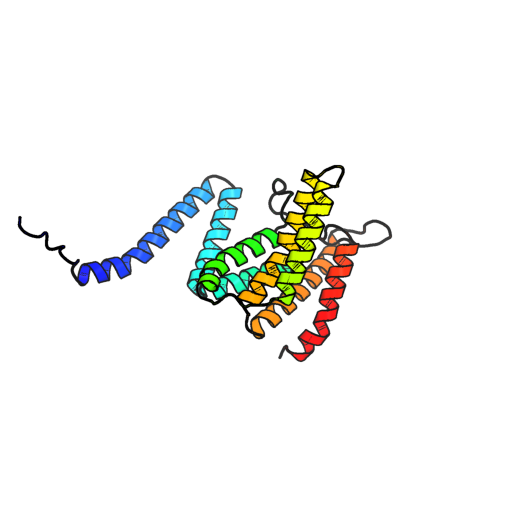 1
ATOM 1328 C C . ILE A 1 184 ? -0.485 -12.748 -12.577 1.00 90.38 184 ILE A C 1
ATOM 1330 O O . ILE A 1 184 ? -0.225 -13.044 -13.744 1.00 90.38 184 ILE A O 1
ATOM 1334 N N . LEU A 1 185 ? -1.076 -11.594 -12.253 1.00 89.00 185 LEU A N 1
ATOM 1335 C CA . LEU A 1 185 ? -1.438 -10.582 -13.249 1.00 89.00 185 LEU A CA 1
ATOM 1336 C C . LEU A 1 185 ? -0.202 -10.063 -13.993 1.00 89.00 185 LEU A C 1
ATOM 1338 O O . LEU A 1 185 ? -0.205 -10.019 -15.223 1.00 89.00 185 LEU A O 1
ATOM 1342 N N . ASN A 1 186 ? 0.874 -9.727 -13.276 1.00 87.06 186 ASN A N 1
ATOM 1343 C CA . ASN A 1 186 ? 2.122 -9.264 -13.888 1.00 87.06 186 ASN A CA 1
ATOM 1344 C C . ASN A 1 186 ? 2.747 -10.324 -14.809 1.00 87.06 186 ASN A C 1
ATOM 1346 O O . ASN A 1 186 ? 3.240 -9.994 -15.888 1.00 87.06 186 ASN A O 1
ATOM 1350 N N . LEU A 1 187 ? 2.678 -11.603 -14.428 1.00 85.81 187 LEU A N 1
ATOM 1351 C CA . LEU A 1 187 ? 3.096 -12.713 -15.281 1.00 85.81 187 LEU A CA 1
ATOM 1352 C C . LEU A 1 187 ? 2.238 -12.801 -16.548 1.00 85.81 187 LEU A C 1
ATOM 1354 O O . LEU A 1 187 ? 2.792 -12.960 -17.632 1.00 85.81 187 LEU A O 1
ATOM 1358 N N . GLY A 1 188 ? 0.916 -12.646 -16.436 1.00 85.38 188 GLY A N 1
ATOM 1359 C CA . GLY A 1 188 ? 0.017 -12.568 -17.590 1.00 85.38 188 GLY A CA 1
ATOM 1360 C C . GLY A 1 188 ? 0.408 -11.440 -18.550 1.00 85.38 188 GLY A C 1
ATOM 1361 O O . GLY A 1 188 ? 0.599 -11.674 -19.743 1.00 85.38 188 GLY A O 1
ATOM 1362 N N . PHE A 1 189 ? 0.643 -10.236 -18.023 1.00 83.25 189 PHE A N 1
ATOM 1363 C CA . PHE A 1 189 ? 1.112 -9.094 -18.818 1.00 83.25 189 PHE A CA 1
ATOM 1364 C C . PHE A 1 189 ? 2.520 -9.277 -19.396 1.00 83.25 189 PHE A C 1
ATOM 1366 O O . PHE A 1 189 ? 2.860 -8.690 -20.424 1.00 83.25 189 PHE A O 1
ATOM 1373 N N . ALA A 1 190 ? 3.358 -10.119 -18.798 1.00 82.38 190 ALA A N 1
ATOM 1374 C CA . ALA A 1 190 ? 4.669 -10.429 -19.355 1.00 82.38 190 ALA A CA 1
ATOM 1375 C C . ALA A 1 190 ? 4.576 -11.078 -20.743 1.00 82.38 190 ALA A C 1
ATOM 1377 O O . ALA A 1 190 ? 5.482 -10.901 -21.559 1.00 82.38 190 ALA A O 1
ATOM 1378 N N . PHE A 1 191 ? 3.474 -11.768 -21.048 1.00 81.81 191 PHE A N 1
ATOM 1379 C CA . PHE A 1 191 ? 3.222 -12.311 -22.383 1.00 81.81 191 PHE A CA 1
ATOM 1380 C C . PHE A 1 191 ? 2.740 -11.259 -23.392 1.00 81.81 191 PHE A C 1
ATOM 1382 O O . PHE A 1 191 ? 2.848 -11.504 -24.590 1.00 81.81 191 PHE A O 1
ATOM 1389 N N . THR A 1 192 ? 2.265 -10.091 -22.944 1.00 81.44 192 THR A N 1
ATOM 1390 C CA . THR A 1 192 ? 1.764 -9.024 -23.829 1.00 81.44 192 THR A CA 1
ATOM 1391 C C . THR A 1 192 ? 2.809 -7.948 -24.125 1.00 81.44 192 THR A C 1
ATOM 1393 O O . THR A 1 192 ? 2.803 -7.382 -25.211 1.00 81.44 192 THR A O 1
ATOM 1396 N N . VAL A 1 193 ? 3.711 -7.655 -23.179 1.00 75.75 193 VAL A N 1
ATOM 1397 C CA . VAL A 1 193 ? 4.711 -6.567 -23.299 1.00 75.75 193 VAL A CA 1
ATOM 1398 C C . VAL A 1 193 ? 5.936 -6.968 -24.144 1.00 75.75 193 VAL A C 1
ATOM 1400 O O . VAL A 1 193 ? 6.684 -6.108 -24.601 1.00 75.75 193 VAL A O 1
ATOM 1403 N N . GLY A 1 194 ? 6.114 -8.262 -24.422 1.00 63.88 194 GLY A N 1
ATOM 1404 C CA . GLY A 1 194 ? 7.191 -8.778 -25.269 1.00 63.88 194 GLY A CA 1
ATOM 1405 C C . GLY A 1 194 ? 8.451 -9.192 -24.502 1.00 63.88 194 GLY A C 1
ATOM 1406 O O . GLY A 1 194 ? 8.539 -9.108 -23.275 1.00 63.88 194 GLY A O 1
ATOM 1407 N N . VAL A 1 195 ? 9.418 -9.724 -25.248 1.00 72.38 195 VAL A N 1
ATOM 1408 C CA . VAL A 1 195 ? 10.683 -10.252 -24.725 1.00 72.38 195 VAL A CA 1
ATOM 1409 C C . VAL A 1 195 ? 11.750 -9.157 -24.781 1.00 72.38 195 VAL A C 1
ATOM 1411 O O . VAL A 1 195 ? 11.902 -8.493 -25.801 1.00 72.38 195 VAL A O 1
ATOM 1414 N N . VAL A 1 196 ? 12.469 -8.971 -23.677 1.00 76.75 196 VAL A N 1
ATOM 1415 C CA . VAL A 1 196 ? 13.632 -8.083 -23.536 1.00 76.75 196 VAL A CA 1
ATOM 1416 C C . VAL A 1 196 ? 14.930 -8.894 -23.647 1.00 76.75 196 VAL A C 1
ATOM 1418 O O . VAL A 1 196 ? 14.902 -10.101 -23.904 1.00 76.75 196 VAL A O 1
ATOM 1421 N N . ASP A 1 197 ? 16.072 -8.238 -23.436 1.00 68.75 197 ASP A N 1
ATOM 1422 C CA . ASP A 1 197 ? 17.411 -8.822 -23.536 1.00 68.75 197 ASP A CA 1
ATOM 1423 C C . ASP A 1 197 ? 17.528 -10.227 -22.918 1.00 68.75 197 ASP A C 1
ATOM 1425 O O . ASP A 1 197 ? 17.033 -10.515 -21.821 1.00 68.75 197 ASP A O 1
ATOM 1429 N N . PHE A 1 198 ? 18.221 -11.108 -23.647 1.00 76.25 198 PHE A N 1
ATOM 1430 C CA . PHE A 1 198 ? 18.488 -12.503 -23.274 1.00 76.25 198 PHE A CA 1
ATOM 1431 C C . PHE A 1 198 ? 17.241 -13.388 -23.106 1.00 76.25 198 PHE A C 1
ATOM 1433 O O . PHE A 1 198 ? 17.255 -14.339 -22.327 1.00 76.25 198 PHE A O 1
ATOM 1440 N N . GLY A 1 199 ? 16.148 -13.099 -23.819 1.00 72.62 199 GLY A N 1
ATOM 1441 C CA . GLY A 1 199 ? 14.955 -13.954 -23.791 1.00 72.62 199 GLY A CA 1
ATOM 1442 C C . GLY A 1 199 ? 14.068 -13.747 -22.558 1.00 72.62 199 GLY A C 1
ATOM 1443 O O . GLY A 1 199 ? 13.119 -14.501 -22.335 1.00 72.62 199 GLY A O 1
ATOM 1444 N N . ARG A 1 200 ? 14.367 -12.735 -21.737 1.00 76.00 200 ARG A N 1
ATOM 1445 C CA . ARG A 1 200 ? 13.678 -12.477 -20.468 1.00 76.00 200 ARG A CA 1
ATOM 1446 C C . ARG A 1 200 ? 12.446 -11.619 -20.704 1.00 76.00 200 ARG A C 1
ATOM 1448 O O . ARG A 1 200 ? 12.453 -10.750 -21.562 1.00 76.00 200 ARG A O 1
ATOM 1455 N N . ARG A 1 201 ? 11.387 -11.818 -19.924 1.00 79.00 201 ARG A N 1
ATOM 1456 C CA . ARG A 1 201 ? 10.196 -10.954 -19.970 1.00 79.00 201 ARG A CA 1
ATOM 1457 C C . ARG A 1 201 ? 10.223 -9.961 -18.811 1.00 79.00 201 ARG A C 1
ATOM 1459 O O . ARG A 1 201 ? 10.699 -10.296 -17.730 1.00 79.00 201 ARG A O 1
ATOM 1466 N N . LEU A 1 202 ? 9.743 -8.743 -19.062 1.00 76.31 202 LEU A N 1
ATOM 1467 C CA . LEU A 1 202 ? 9.719 -7.654 -18.076 1.00 76.31 202 LEU A CA 1
ATOM 1468 C C . LEU A 1 202 ? 8.386 -7.548 -17.323 1.00 76.31 202 LEU A C 1
ATOM 1470 O O . LEU A 1 202 ? 8.349 -6.989 -16.229 1.00 76.31 202 LEU A O 1
ATOM 1474 N N . GLY A 1 203 ? 7.287 -7.993 -17.945 1.00 77.75 203 GLY A N 1
ATOM 1475 C CA . GLY A 1 203 ? 5.947 -7.607 -17.500 1.00 77.75 203 GLY A CA 1
ATOM 1476 C C . GLY A 1 203 ? 5.781 -6.087 -17.463 1.00 77.75 203 GLY A C 1
ATOM 1477 O O . GLY A 1 203 ? 6.398 -5.356 -18.244 1.00 77.75 203 GLY A O 1
ATOM 1478 N N . TYR A 1 204 ? 4.985 -5.615 -16.509 1.00 78.00 204 TYR A N 1
ATOM 1479 C CA . TYR A 1 204 ? 4.903 -4.200 -16.137 1.00 78.00 204 TYR A CA 1
ATOM 1480 C C . TYR A 1 204 ? 5.884 -3.847 -15.009 1.00 78.00 204 TYR A C 1
ATOM 1482 O O . TYR A 1 204 ? 5.649 -2.903 -14.263 1.00 78.00 204 TYR A O 1
ATOM 1490 N N . SER A 1 205 ? 6.995 -4.565 -14.858 1.00 77.62 205 SER A N 1
ATOM 1491 C CA . SER A 1 205 ? 8.056 -4.171 -13.925 1.00 77.62 205 SER A CA 1
ATOM 1492 C C . SER A 1 205 ? 9.066 -3.231 -14.602 1.00 77.62 205 SER A C 1
ATOM 1494 O O . SER A 1 205 ? 9.074 -3.065 -15.820 1.00 77.62 205 SER A O 1
ATOM 1496 N N . THR A 1 206 ? 9.924 -2.570 -13.828 1.00 73.75 206 THR A N 1
ATOM 1497 C CA . THR A 1 206 ? 10.958 -1.651 -14.347 1.00 73.75 206 THR A CA 1
ATOM 1498 C C . THR A 1 206 ? 12.219 -2.369 -14.832 1.00 73.75 206 THR A C 1
ATOM 1500 O O . THR A 1 206 ? 12.920 -1.864 -15.705 1.00 73.75 206 THR A O 1
ATOM 1503 N N . HIS A 1 207 ? 12.492 -3.567 -14.311 1.00 76.00 207 HIS A N 1
ATOM 1504 C CA . HIS A 1 207 ? 13.669 -4.370 -14.645 1.00 76.00 207 HIS A CA 1
ATOM 1505 C C . HIS A 1 207 ? 13.333 -5.871 -14.561 1.00 76.00 207 HIS A C 1
ATOM 1507 O O . HIS A 1 207 ? 12.608 -6.268 -13.641 1.00 76.00 207 HIS A O 1
ATOM 1513 N N . PRO A 1 208 ? 13.878 -6.752 -15.427 1.00 73.50 208 PRO A N 1
ATOM 1514 C CA . PRO A 1 208 ? 13.504 -8.171 -15.415 1.00 73.50 208 PRO A CA 1
ATOM 1515 C C . PRO A 1 208 ? 13.965 -8.900 -14.139 1.00 73.50 208 PRO A C 1
ATOM 1517 O O . PRO A 1 208 ? 13.366 -9.893 -13.735 1.00 73.50 208 PRO A O 1
ATOM 1520 N N . ASN A 1 209 ? 15.014 -8.407 -13.464 1.00 80.56 209 ASN A N 1
ATOM 1521 C CA . ASN A 1 209 ? 15.416 -8.925 -12.145 1.00 80.56 209 ASN A CA 1
ATOM 1522 C C . ASN A 1 209 ? 14.382 -8.605 -11.057 1.00 80.56 209 ASN A C 1
ATOM 1524 O O . ASN A 1 209 ? 14.154 -9.436 -10.187 1.00 80.56 209 ASN A O 1
ATOM 1528 N N . ILE A 1 210 ? 13.751 -7.428 -11.116 1.00 79.25 210 ILE A N 1
ATOM 1529 C CA . ILE A 1 210 ? 12.742 -7.013 -10.132 1.00 79.25 210 ILE A CA 1
ATOM 1530 C C . ILE A 1 210 ? 11.505 -7.898 -10.273 1.00 79.25 210 ILE A C 1
ATOM 1532 O O . ILE A 1 210 ? 11.007 -8.404 -9.272 1.00 79.25 210 ILE A O 1
ATOM 1536 N N . MET A 1 211 ? 11.079 -8.167 -11.512 1.00 81.12 211 MET A N 1
ATOM 1537 C CA . MET A 1 211 ? 10.001 -9.119 -11.785 1.00 81.12 211 MET A CA 1
ATOM 1538 C C . MET A 1 211 ? 10.317 -10.505 -11.203 1.00 81.12 211 MET A C 1
ATOM 1540 O O . MET A 1 211 ? 9.477 -11.090 -10.527 1.00 81.12 211 MET A O 1
ATOM 1544 N N . GLY A 1 212 ? 11.532 -11.018 -11.432 1.00 82.12 212 GLY A N 1
ATOM 1545 C CA . GLY A 1 212 ? 11.958 -12.318 -10.908 1.00 82.12 212 GLY A CA 1
ATOM 1546 C C . GLY A 1 212 ? 11.944 -12.380 -9.379 1.00 82.12 212 GLY A C 1
ATOM 1547 O O . GLY A 1 212 ? 11.360 -13.299 -8.816 1.00 82.12 212 GLY A O 1
ATOM 1548 N N . LEU A 1 213 ? 12.524 -11.383 -8.705 1.00 85.00 213 LEU A N 1
ATOM 1549 C CA . LEU A 1 213 ? 12.552 -11.314 -7.238 1.00 85.00 213 LEU A CA 1
ATOM 1550 C C . LEU A 1 213 ? 11.145 -11.189 -6.635 1.00 85.00 213 LEU A C 1
ATOM 1552 O O . LEU A 1 213 ? 10.831 -11.884 -5.669 1.00 85.00 213 LEU A O 1
ATOM 1556 N N . ALA A 1 214 ? 10.283 -10.355 -7.224 1.00 85.38 214 ALA A N 1
ATOM 1557 C CA . ALA A 1 214 ? 8.895 -10.209 -6.790 1.00 85.38 214 ALA A CA 1
ATOM 1558 C C . ALA A 1 214 ? 8.103 -11.517 -6.963 1.00 85.38 214 ALA A C 1
ATOM 1560 O O . ALA A 1 214 ? 7.403 -11.952 -6.046 1.00 85.38 214 ALA A O 1
ATOM 1561 N N . ALA A 1 215 ? 8.280 -12.197 -8.100 1.00 85.69 215 ALA A N 1
ATOM 1562 C CA . ALA A 1 215 ? 7.638 -13.478 -8.367 1.00 85.69 215 ALA A CA 1
ATOM 1563 C C . ALA A 1 215 ? 8.147 -14.590 -7.436 1.00 85.69 215 ALA A C 1
ATOM 1565 O O . ALA A 1 215 ? 7.349 -15.407 -6.981 1.00 85.69 215 ALA A O 1
ATOM 1566 N N . MET A 1 216 ? 9.443 -14.607 -7.102 1.00 89.81 216 MET A N 1
ATOM 1567 C CA . MET A 1 216 ? 10.008 -15.546 -6.124 1.00 89.81 216 MET A CA 1
ATOM 1568 C C . MET A 1 216 ? 9.404 -15.344 -4.733 1.00 89.81 216 MET A C 1
ATOM 1570 O O . MET A 1 216 ? 9.038 -16.324 -4.087 1.00 89.81 216 MET A O 1
ATOM 1574 N N . LEU A 1 217 ? 9.248 -14.091 -4.290 1.00 89.81 217 LEU A N 1
ATOM 1575 C CA . LEU A 1 217 ? 8.568 -13.792 -3.029 1.00 89.81 217 LEU A CA 1
ATOM 1576 C C . LEU A 1 217 ? 7.098 -14.231 -3.074 1.00 89.81 217 LEU A C 1
ATOM 1578 O O . LEU A 1 217 ? 6.623 -14.867 -2.138 1.00 89.81 217 LEU A O 1
ATOM 1582 N N . GLY A 1 218 ? 6.392 -13.953 -4.175 1.00 87.12 218 GLY A N 1
ATOM 1583 C CA . GLY A 1 218 ? 5.012 -14.402 -4.370 1.00 87.12 218 GLY A CA 1
ATOM 1584 C C . GLY A 1 218 ? 4.890 -15.925 -4.301 1.00 87.12 218 GLY A C 1
ATOM 1585 O O . GLY A 1 218 ? 4.041 -16.449 -3.587 1.00 87.12 218 GLY A O 1
ATOM 1586 N N . PHE A 1 219 ? 5.793 -16.645 -4.964 1.00 90.38 219 PHE A N 1
ATOM 1587 C CA . PHE A 1 219 ? 5.832 -18.104 -4.933 1.00 90.38 219 PHE A CA 1
ATOM 1588 C C . PHE A 1 219 ? 6.132 -18.654 -3.531 1.00 90.38 219 PHE A C 1
ATOM 1590 O O . PHE A 1 219 ? 5.490 -19.608 -3.095 1.00 90.38 219 PHE A O 1
ATOM 1597 N N . ALA A 1 220 ? 7.049 -18.026 -2.790 1.00 91.56 220 ALA A N 1
ATOM 1598 C CA . ALA A 1 220 ? 7.367 -18.405 -1.414 1.00 91.56 220 ALA A CA 1
ATOM 1599 C C . ALA A 1 220 ? 6.187 -18.208 -0.441 1.00 91.56 220 ALA A C 1
ATOM 1601 O O . ALA A 1 220 ? 6.118 -18.888 0.582 1.00 91.56 220 ALA A O 1
ATOM 1602 N N . LEU A 1 221 ? 5.240 -17.320 -0.761 1.00 90.81 221 LEU A N 1
ATOM 1603 C CA . LEU A 1 221 ? 4.017 -17.120 0.022 1.00 90.81 221 LEU A CA 1
ATOM 1604 C C . LEU A 1 221 ? 2.943 -18.187 -0.252 1.00 90.81 221 LEU A C 1
ATOM 1606 O O . LEU A 1 221 ? 2.063 -18.377 0.588 1.00 90.81 221 LEU A O 1
ATOM 1610 N N . CYS A 1 222 ? 3.005 -18.913 -1.374 1.00 91.31 222 CYS A N 1
ATOM 1611 C CA . CYS A 1 222 ? 1.986 -19.902 -1.744 1.00 91.31 222 CYS A CA 1
ATOM 1612 C C . CYS A 1 222 ? 1.829 -21.049 -0.725 1.00 91.31 222 CYS A C 1
ATOM 1614 O O . CYS A 1 222 ? 0.688 -21.328 -0.358 1.00 91.31 222 CYS A O 1
ATOM 1616 N N . PRO A 1 223 ? 2.900 -21.694 -0.208 1.00 91.75 223 PRO A N 1
ATOM 1617 C CA . PRO A 1 223 ? 2.756 -22.736 0.810 1.00 91.75 223 PRO A CA 1
ATOM 1618 C C . PRO A 1 223 ? 2.105 -22.216 2.093 1.00 91.75 223 PRO A C 1
ATOM 1620 O O . PRO A 1 223 ? 1.247 -22.882 2.662 1.00 91.75 223 PRO A O 1
ATOM 1623 N N . PHE A 1 224 ? 2.463 -21.002 2.524 1.00 90.38 224 PHE A N 1
ATOM 1624 C CA . PHE A 1 224 ? 1.816 -20.355 3.664 1.00 90.38 224 PHE A CA 1
ATOM 1625 C C . PHE A 1 224 ? 0.322 -20.153 3.399 1.00 90.38 224 PHE A C 1
ATOM 1627 O O . PHE A 1 224 ? -0.495 -20.582 4.212 1.00 90.38 224 PHE A O 1
ATOM 1634 N N . LEU A 1 225 ? -0.041 -19.570 2.252 1.00 90.31 225 LEU A N 1
ATOM 1635 C CA . LEU A 1 225 ? -1.436 -19.330 1.874 1.00 90.31 225 LEU A CA 1
ATOM 1636 C C . LEU A 1 225 ? -2.248 -20.625 1.799 1.00 90.31 225 LEU A C 1
ATOM 1638 O O . LEU A 1 225 ? -3.363 -20.662 2.309 1.00 90.31 225 LEU A O 1
ATOM 1642 N N . TRP A 1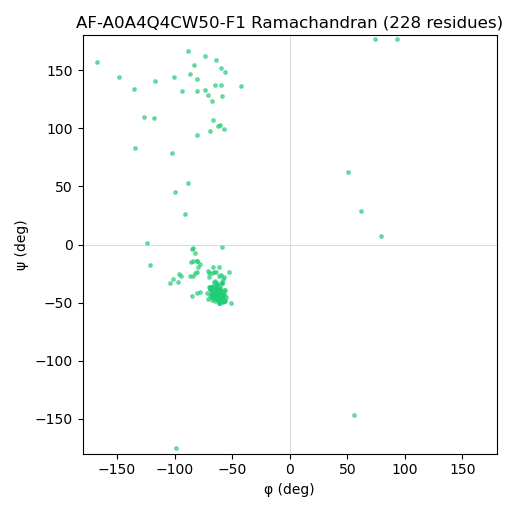 226 ? -1.668 -21.698 1.264 1.00 91.56 226 TRP A N 1
ATOM 1643 C CA . TRP A 1 226 ? -2.300 -23.019 1.215 1.00 91.56 226 TRP A CA 1
ATOM 1644 C C . TRP A 1 226 ? -2.673 -23.559 2.603 1.00 91.56 226 TRP A C 1
ATOM 1646 O O . TRP A 1 226 ? -3.663 -24.262 2.750 1.00 91.56 226 TRP A O 1
ATOM 1656 N N . THR A 1 227 ? -1.895 -23.229 3.636 1.00 90.06 227 THR A N 1
ATOM 1657 C CA . THR A 1 227 ? -2.157 -23.702 5.008 1.00 90.06 227 THR A CA 1
ATOM 1658 C C . THR A 1 227 ? -3.165 -22.860 5.787 1.00 90.06 227 THR A C 1
ATOM 1660 O O . THR A 1 227 ? -3.603 -23.279 6.857 1.00 90.06 227 THR A O 1
ATOM 1663 N N . VAL A 1 228 ? -3.488 -21.656 5.310 1.00 89.00 228 VAL A N 1
ATOM 1664 C CA . VAL A 1 228 ? -4.293 -20.677 6.066 1.00 89.00 228 VAL A CA 1
ATOM 1665 C C . VAL A 1 228 ? -5.572 -20.253 5.355 1.00 89.00 228 VAL A C 1
ATOM 1667 O O . VAL A 1 228 ? -6.449 -19.689 6.007 1.00 89.00 228 VAL A O 1
ATOM 1670 N N . LEU A 1 229 ? -5.676 -20.488 4.047 1.00 80.94 229 LEU A N 1
ATOM 1671 C CA . LEU A 1 229 ? -6.910 -20.311 3.293 1.00 80.94 229 LEU A CA 1
ATOM 1672 C C . LEU A 1 229 ? -7.821 -21.541 3.489 1.00 80.94 229 LEU A C 1
ATOM 1674 O O . LEU A 1 229 ? -7.299 -22.651 3.601 1.00 80.94 229 LEU A O 1
ATOM 1678 N N . PRO A 1 230 ? -9.147 -21.338 3.588 1.00 67.50 230 PRO A N 1
ATOM 1679 C CA . PRO A 1 230 ? -10.123 -22.412 3.771 1.00 67.50 230 PRO A CA 1
ATOM 1680 C C . PRO A 1 230 ? -10.270 -23.318 2.544 1.00 67.50 230 PRO A C 1
ATOM 1682 O O . PRO A 1 230 ? -10.026 -22.840 1.411 1.00 67.50 230 PRO A O 1
#

Secondary structure (DSSP, 8-state):
-------PPPHHHHHHHHHHHHHHHHHHHHHHHHHHHHH-HHHHHHHHHHHHHHHHHHHHHHHHHHHHHHHHHHHHGGGTT--S-TT-TT--HHHHHHHHHHHHHHHHHHTSPPP--HHHHHHHHHHHHHHHHHHHTSS-HHHHHHHHHHHIIIIIHHHHHHHHH---HHHHHHHHHHHHHHHHHHHHHHHHH-EEGGGEE-TTSSSHHHHHHHHHHHHHHHHHHHHH--

Radius of gyration: 23.2 Å; Cα contacts (8 Å, |Δi|>4): 198; chains: 1; bounding box: 66×68×60 Å

Sequence (230 aa):
MTPFQTLAPSPRLRAAVAFAGPALLVAVLLLLLITISTGSTIGAGFAVAMAVGLCLVLAAGFEGAAIALFALGIALSPLDRLRPVAALGIASLSDLILFAALGLLIPVLMGRPFPREPLYLAGASGLFIVGIVSSVLSDNPVGSLAFLMRLAIGALLLPVVFSWWRPRREVLIAFAASYVAGNILNLGFAFTVGVVDFGRRLGYSTHPNIMGLAAMLGFALCPFLWTVLP

Solvent-accessible surface area (backbone atoms only — not comparable to full-atom values): 12348 Å² total; per-residue (Å²): 138,82,80,84,77,78,77,73,77,51,74,67,55,52,53,49,47,67,61,4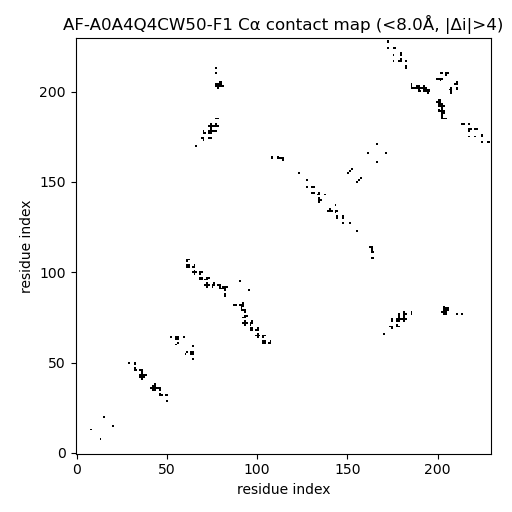6,47,60,55,50,51,52,51,51,51,52,53,51,33,52,56,39,29,76,74,36,74,69,33,31,54,50,29,51,52,50,50,52,50,49,51,33,32,74,73,52,35,47,66,48,31,16,51,54,31,39,29,51,15,42,21,34,50,50,31,48,56,47,52,92,48,81,86,48,80,87,54,28,48,24,51,55,35,37,51,51,16,48,62,42,34,47,73,60,47,75,76,47,77,78,65,88,52,64,66,60,54,49,52,54,49,51,54,48,53,53,46,50,54,53,11,70,74,37,100,49,36,68,62,42,44,54,51,48,51,49,45,43,57,71,68,45,44,57,59,52,50,49,61,47,63,58,74,55,70,68,57,54,50,49,36,53,53,25,32,35,52,17,35,53,51,26,55,58,40,19,74,73,70,43,73,47,83,95,79,37,50,31,32,38,25,88,40,49,66,56,38,50,53,49,42,51,54,32,58,67,45,46,67,57,47,66,75,71,55,134

Mean predicted aligned error: 10.62 Å